Protein AF-A0A518HSX5-F1 (afdb_monomer_lite)

Organism: NCBI:txid2527979

Secondary structure (DSSP, 8-state):
---EEETTEEE---TT-EEE-TTT--EEEEEEETTEEEEEEESSSS-S-TTPPP--HHHHHHHTTB-GGGEEEEETTEEEEEE-GGG-EEEEE-S---HHHHHHHHHHHSSEEEEEE-TTT-EEEE-SSEEEEE-TT-GGGGG--S-EEEE-SS-EEEEEEE-SSSTT--EEEEEE-HHHHHHHHTTTTB-TT-------S-------SS-S-EE-SS-EEEEETTEEEEEPTT-EEEE---EE--TTS--EEHHHHHHHH-HHHHTT--HHHHHHHHHHTT-EEEEETTEEEEEPPPGGG----S-HHHHHHHHHHHHHHHHTTSSPPPPHHHHHHHHHHHHHHHHHHHSSPPPPPPP---------

Radius of gyration: 28.73 Å; chains: 1; bounding box: 81×65×80 Å

Foldseek 3Di:
DQWFADPNDTDGADPADWGAHPQPRAIWHWDDDPVDDIHIAHDPDHDQAPPDDDDDPVLVLVLQFFDPCFAQHHDHNGTQGGQWPPREGEHEAADQDDLVRLVVVCVRSVRYEYEYEQQPQKAWDDQAQKIWIARDPNLSVQSHPHFYWYCNVLWIFRFPDQDPLQPRTGGMGGTHAQQRVCVVIHVVGGDPPRDGPPRDDDRPRPDDDDDQKDWAQAWFWAQDPNDIDIDGGRRIKGFFQDFDDPVPDDTDTSLQVCVVPPVVQALPDHPVVQVVLCLQQVWTFMQHNSHTATEGDDLVPGQAQAALVVLVVSVVSVVVCRSSRRYTDDDPVSSVVSSVNNQVNCCVVPVHRDPDPPPPPDDPDDDD

Structure (mmCIF, N/CA/C/O backbone):
data_AF-A0A518HSX5-F1
#
_entry.id   AF-A0A518HSX5-F1
#
loop_
_atom_site.group_PDB
_atom_site.id
_atom_site.type_symbol
_atom_site.label_atom_id
_atom_site.label_alt_id
_atom_site.label_comp_id
_atom_site.label_asym_id
_atom_site.label_entity_id
_atom_site.label_seq_id
_atom_site.pdbx_PDB_ins_code
_atom_site.Cartn_x
_atom_site.Cartn_y
_atom_site.Cartn_z
_atom_site.occupancy
_atom_site.B_iso_or_equiv
_atom_site.auth_seq_id
_atom_site.auth_comp_id
_atom_site.auth_asym_id
_atom_site.auth_atom_id
_atom_site.pdbx_PDB_model_num
ATOM 1 N N . MET A 1 1 ? -19.813 4.599 22.908 1.00 90.62 1 MET A N 1
ATOM 2 C CA . MET A 1 1 ? -19.542 3.141 22.939 1.00 90.62 1 MET A CA 1
ATOM 3 C C . MET A 1 1 ? -20.722 2.386 22.336 1.00 90.62 1 MET A C 1
ATOM 5 O O . MET A 1 1 ? -21.853 2.863 22.456 1.00 90.62 1 MET A O 1
ATOM 9 N N . ARG A 1 2 ? -20.485 1.246 21.686 1.00 93.19 2 ARG A N 1
ATOM 10 C CA . ARG A 1 2 ? -21.535 0.395 21.102 1.00 93.19 2 ARG A CA 1
ATOM 11 C C . ARG A 1 2 ? -22.121 -0.591 22.096 1.00 93.19 2 ARG A C 1
ATOM 13 O O . ARG A 1 2 ? -23.291 -0.930 21.956 1.00 93.19 2 ARG A O 1
ATOM 20 N N . PHE A 1 3 ? -21.349 -1.032 23.086 1.00 94.81 3 PHE A N 1
ATOM 21 C CA . PHE A 1 3 ? -21.794 -2.060 24.025 1.00 94.81 3 PHE A CA 1
ATOM 22 C C . PHE A 1 3 ? -21.800 -1.577 25.476 1.00 94.81 3 PHE A C 1
ATOM 24 O O . PHE A 1 3 ? -20.985 -0.749 25.881 1.00 94.81 3 PHE A O 1
ATOM 31 N N . ALA A 1 4 ? -22.720 -2.129 26.261 1.00 96.19 4 ALA A N 1
ATOM 32 C CA . ALA A 1 4 ? -22.786 -1.970 27.708 1.00 96.19 4 ALA A CA 1
ATOM 33 C C . ALA A 1 4 ? -23.177 -3.299 28.358 1.00 96.19 4 ALA A C 1
ATOM 35 O O . ALA A 1 4 ? -23.693 -4.189 27.687 1.00 96.19 4 ALA A O 1
ATOM 36 N N . ASP A 1 5 ? -22.935 -3.422 29.657 1.00 96.88 5 ASP A N 1
ATOM 37 C CA . ASP A 1 5 ? -23.453 -4.515 30.471 1.00 96.88 5 ASP A CA 1
ATOM 38 C C . ASP A 1 5 ? -24.900 -4.209 30.878 1.00 96.88 5 ASP A C 1
ATOM 40 O O . ASP A 1 5 ? -25.173 -3.184 31.512 1.00 96.88 5 ASP A O 1
ATOM 44 N N . VAL A 1 6 ? -25.823 -5.082 30.493 1.00 96.88 6 VAL A N 1
ATOM 45 C CA . VAL A 1 6 ? -27.211 -5.093 30.951 1.00 96.88 6 VAL A CA 1
ATOM 46 C C . VAL A 1 6 ? -27.419 -6.431 31.650 1.00 96.88 6 VAL A C 1
ATOM 48 O O . VAL A 1 6 ? -27.394 -7.478 31.007 1.00 96.88 6 VAL A O 1
ATOM 51 N N . ASP A 1 7 ? -27.552 -6.391 32.975 1.00 94.25 7 ASP A N 1
ATOM 52 C CA . ASP A 1 7 ? -27.742 -7.564 33.837 1.00 94.25 7 ASP A CA 1
ATOM 53 C C . ASP A 1 7 ? -26.685 -8.673 33.651 1.00 94.25 7 ASP A C 1
ATOM 55 O O . ASP A 1 7 ? -26.992 -9.864 33.668 1.00 94.25 7 ASP A O 1
ATOM 59 N N . GLY A 1 8 ? -25.414 -8.288 33.486 1.00 93.12 8 GLY A N 1
ATOM 60 C CA . GLY A 1 8 ? -24.297 -9.218 33.295 1.00 93.12 8 GLY A CA 1
ATOM 61 C C . GLY A 1 8 ? -24.089 -9.659 31.845 1.00 93.12 8 GLY A C 1
ATOM 62 O O . GLY A 1 8 ? -23.242 -10.514 31.580 1.00 93.12 8 GLY A O 1
ATOM 63 N N . ILE A 1 9 ? -24.859 -9.108 30.902 1.00 94.62 9 ILE A N 1
ATOM 64 C CA . ILE A 1 9 ? -24.799 -9.451 29.481 1.00 94.62 9 ILE A CA 1
ATOM 65 C C . ILE A 1 9 ? -24.333 -8.235 28.684 1.00 94.62 9 ILE A C 1
ATOM 67 O O . ILE A 1 9 ? -24.872 -7.136 28.798 1.00 94.62 9 ILE A O 1
ATOM 71 N N . LYS A 1 10 ? -23.325 -8.436 27.834 1.00 95.75 10 LYS A N 1
ATOM 72 C CA . LYS A 1 10 ? -22.844 -7.415 26.904 1.00 95.75 10 LYS A CA 1
ATOM 73 C C . LYS A 1 10 ? -23.856 -7.215 25.774 1.00 95.75 10 LYS A C 1
ATOM 75 O O . LYS A 1 10 ? -24.015 -8.092 24.930 1.00 95.75 10 LYS A O 1
ATOM 80 N N . CYS A 1 11 ? -24.494 -6.051 25.727 1.00 94.50 11 CYS A N 1
ATOM 81 C CA . CYS A 1 11 ? -25.625 -5.782 24.844 1.00 94.50 11 CYS A CA 1
ATOM 82 C C . CYS A 1 11 ? -25.441 -4.513 24.008 1.00 94.50 11 CYS A C 1
ATOM 84 O O . CYS A 1 11 ? -24.825 -3.526 24.430 1.00 94.50 11 CYS A O 1
ATOM 86 N N . LEU A 1 12 ? -26.034 -4.535 22.813 1.00 94.12 12 LEU A N 1
ATOM 87 C CA . LEU A 1 12 ? -26.290 -3.328 22.033 1.00 94.12 12 LEU A CA 1
ATOM 88 C C . LEU A 1 12 ? -27.381 -2.478 22.713 1.00 94.12 12 LEU A C 1
ATOM 90 O O . LEU A 1 12 ? -28.183 -3.002 23.486 1.00 94.12 12 LEU A O 1
ATOM 94 N N . PRO A 1 13 ? -27.424 -1.168 22.441 1.00 93.81 13 PRO A N 1
ATOM 95 C CA . PRO A 1 13 ? -28.459 -0.280 22.955 1.00 93.81 13 PRO A CA 1
ATOM 96 C C . PRO A 1 13 ? -29.832 -0.580 22.347 1.00 93.81 13 PRO A C 1
ATOM 98 O O . PRO A 1 13 ? -30.020 -0.536 21.128 1.00 93.81 13 PRO A O 1
ATOM 101 N N . GLU A 1 14 ? -30.811 -0.788 23.223 1.00 93.44 14 GLU A N 1
ATOM 102 C CA . GLU A 1 14 ? -32.237 -0.843 22.896 1.00 93.44 14 GLU A CA 1
ATOM 103 C C . GLU A 1 14 ? -32.962 0.383 23.473 1.00 93.44 14 GLU A C 1
ATOM 105 O O . GLU A 1 14 ? -32.552 0.891 24.520 1.00 93.44 14 GLU A O 1
ATOM 110 N N . PRO A 1 15 ? -34.017 0.904 22.813 1.00 93.56 15 PRO A N 1
ATOM 111 C CA . PRO A 1 15 ? -34.697 2.116 23.264 1.00 93.56 15 PRO A CA 1
ATOM 112 C C . PRO A 1 15 ? -35.183 2.042 24.719 1.00 93.56 15 PRO A C 1
ATOM 114 O O . PRO A 1 15 ? -35.996 1.194 25.073 1.00 93.56 15 PRO A O 1
ATOM 117 N N . GLY A 1 16 ? -34.729 2.988 25.546 1.00 93.00 16 GLY A N 1
ATOM 118 C CA . GLY A 1 16 ? -35.184 3.150 26.932 1.00 93.00 16 GLY A CA 1
ATOM 119 C C . GLY A 1 16 ? -34.432 2.300 27.960 1.00 93.00 16 GLY A C 1
ATOM 120 O O . GLY A 1 16 ? -34.756 2.373 29.144 1.00 93.00 16 GLY A O 1
ATOM 121 N N . VAL A 1 17 ? -33.417 1.541 27.541 1.00 95.38 17 VAL A N 1
ATOM 122 C CA . VAL A 1 17 ? -32.651 0.649 28.421 1.00 95.38 17 VAL A CA 1
ATOM 123 C C . VAL A 1 17 ? -31.469 1.382 29.058 1.00 95.38 17 VAL A C 1
ATOM 125 O O . VAL A 1 17 ? -30.899 2.330 28.506 1.00 95.38 17 VAL A O 1
ATOM 128 N N . TRP A 1 18 ? -31.131 0.984 30.283 1.00 96.25 18 TRP A N 1
ATOM 129 C CA . TRP A 1 18 ? -29.973 1.471 31.031 1.00 96.25 18 TRP A CA 1
ATOM 130 C C . TRP A 1 18 ? -29.019 0.300 31.260 1.00 96.25 18 TRP A C 1
ATOM 132 O O . TRP A 1 18 ? -29.453 -0.841 31.376 1.00 96.25 18 TRP A O 1
ATOM 142 N N . GLY A 1 19 ? -27.726 0.588 31.350 1.00 96.50 19 GLY A N 1
ATOM 143 C CA . GLY A 1 19 ? -26.702 -0.424 31.584 1.00 96.50 19 GLY A CA 1
ATOM 144 C C . GLY A 1 19 ? -25.529 0.120 32.385 1.00 96.50 19 GLY A C 1
ATOM 145 O O . GLY A 1 19 ? -25.542 1.263 32.861 1.00 96.50 19 GLY A O 1
ATOM 146 N N . LYS A 1 20 ? -24.484 -0.691 32.517 1.00 97.31 20 LYS A N 1
ATOM 147 C CA . LYS A 1 20 ? -23.193 -0.312 33.091 1.00 97.31 20 LYS A CA 1
ATOM 148 C C . LYS A 1 20 ? -22.133 -0.270 31.995 1.00 97.31 20 LYS A C 1
ATOM 150 O O . LYS A 1 20 ? -22.049 -1.153 31.147 1.00 97.31 20 LYS A O 1
ATOM 155 N N . CYS A 1 21 ? -21.305 0.768 32.009 1.00 96.12 21 CYS A N 1
ATOM 156 C CA . CYS A 1 21 ? -20.149 0.859 31.126 1.00 96.12 21 CYS A CA 1
ATOM 157 C C . CYS A 1 21 ? -19.167 -0.279 31.434 1.00 96.12 21 CYS A C 1
ATOM 159 O O . CYS A 1 21 ? -18.732 -0.417 32.578 1.00 96.12 21 CYS A O 1
ATOM 161 N N . LEU A 1 22 ? -18.772 -1.036 30.410 1.00 94.62 22 LEU A N 1
ATOM 162 C CA . LEU A 1 22 ? -17.852 -2.173 30.539 1.00 94.62 22 LEU A CA 1
ATOM 163 C C . LEU A 1 22 ? -16.450 -1.758 31.019 1.00 94.62 22 LEU A C 1
ATOM 165 O O . LEU A 1 22 ? -15.753 -2.556 31.632 1.00 94.62 22 LEU A O 1
ATOM 169 N N . THR A 1 23 ? -16.049 -0.502 30.792 1.00 94.88 23 THR A N 1
ATOM 170 C CA . THR A 1 23 ? -14.745 0.023 31.234 1.00 94.88 23 THR A CA 1
ATOM 171 C C . THR A 1 23 ? -14.728 0.421 32.706 1.00 94.88 23 THR A C 1
ATOM 173 O O . THR A 1 23 ? -13.761 0.164 33.408 1.00 94.88 23 THR A O 1
ATOM 176 N N . CYS A 1 24 ? -15.774 1.093 33.185 1.00 95.06 24 CYS A N 1
ATOM 177 C CA . CYS A 1 24 ? -15.723 1.803 34.470 1.00 95.06 24 CYS A CA 1
ATOM 178 C C . CYS A 1 24 ? -16.864 1.472 35.436 1.00 95.06 24 CYS A C 1
ATOM 180 O O . CYS A 1 24 ? -16.946 2.063 36.511 1.00 95.06 24 CYS A O 1
ATOM 182 N N . GLY A 1 25 ? -17.814 0.630 35.024 1.00 94.94 25 GLY A N 1
ATOM 183 C CA . GLY A 1 25 ? -18.982 0.237 35.813 1.00 94.94 25 GLY A CA 1
ATOM 184 C C . GLY A 1 25 ? -20.045 1.323 36.020 1.00 94.94 25 GLY A C 1
ATOM 185 O O . GLY A 1 25 ? -21.107 1.032 36.568 1.00 94.94 25 GLY A O 1
ATOM 186 N N . SER A 1 26 ? -19.804 2.566 35.586 1.00 95.94 26 SER A N 1
ATOM 187 C CA . SER A 1 26 ? -20.761 3.671 35.739 1.00 95.94 26 SER A CA 1
ATOM 188 C C . SER A 1 26 ? -21.998 3.485 34.860 1.00 95.94 26 SER A C 1
ATOM 190 O O . SER A 1 26 ? -21.923 2.899 33.782 1.00 95.94 26 SER A O 1
ATOM 192 N N . THR A 1 27 ? -23.130 4.046 35.288 1.00 97.06 27 THR A N 1
ATOM 193 C CA . THR A 1 27 ? -24.394 3.970 34.545 1.00 97.06 27 THR A CA 1
ATOM 194 C C . THR A 1 27 ? -24.309 4.654 33.182 1.00 97.06 27 THR A C 1
ATOM 196 O O . THR A 1 27 ? -23.916 5.824 33.068 1.00 97.06 27 THR A O 1
ATOM 199 N N . VAL A 1 28 ? -24.764 3.936 32.160 1.00 97.12 28 VAL A N 1
ATOM 200 C CA . VAL A 1 28 ? -24.946 4.423 30.794 1.00 97.12 28 VAL A CA 1
ATOM 201 C C . VAL A 1 28 ? -26.407 4.294 30.372 1.00 97.12 28 VAL A C 1
ATOM 203 O O . VAL A 1 28 ? -27.132 3.424 30.851 1.00 97.12 28 VAL A O 1
ATOM 206 N N . VAL A 1 29 ? -26.841 5.184 29.487 1.00 96.44 29 VAL A N 1
ATOM 207 C CA . VAL A 1 29 ? -28.197 5.228 28.931 1.00 96.44 29 VAL A CA 1
ATOM 208 C C . VAL A 1 29 ? -28.152 4.976 27.429 1.00 96.44 29 VAL A C 1
ATOM 210 O O . VAL A 1 29 ? -27.224 5.426 26.747 1.00 96.44 29 VAL A O 1
ATOM 213 N N . SER A 1 30 ? -29.142 4.242 26.921 1.00 95.62 30 SER A N 1
ATOM 214 C CA . SER A 1 30 ? -29.303 3.988 25.492 1.00 95.62 30 SER A CA 1
ATOM 215 C C . SER A 1 30 ? -29.678 5.280 24.764 1.00 95.62 30 SER A C 1
ATOM 217 O O . SER A 1 30 ? -30.663 5.931 25.125 1.00 95.62 30 SER A O 1
ATOM 219 N N . HIS A 1 31 ? -28.955 5.622 23.706 1.00 91.75 31 HIS A N 1
ATOM 220 C CA . HIS A 1 31 ? -29.359 6.638 22.743 1.00 91.75 31 HIS A CA 1
ATOM 221 C C . HIS A 1 31 ? -29.693 5.952 21.424 1.00 91.75 31 HIS A C 1
ATOM 223 O O . HIS A 1 31 ? -28.800 5.482 20.722 1.00 91.75 31 HIS A O 1
ATOM 229 N N . CYS A 1 32 ? -30.983 5.912 21.096 1.00 89.88 32 CYS A N 1
ATOM 230 C CA . CYS A 1 32 ? -31.516 5.260 19.903 1.00 89.88 32 CYS A CA 1
ATOM 231 C C . CYS A 1 32 ? -32.351 6.255 19.093 1.00 89.88 32 CYS A C 1
ATOM 233 O O . CYS A 1 32 ? -32.988 7.143 19.662 1.00 89.88 32 CYS A O 1
ATOM 235 N N . GLY A 1 33 ? -32.370 6.112 17.771 1.00 85.56 33 GLY A N 1
ATOM 236 C CA . GLY A 1 33 ? -33.144 6.990 16.904 1.00 85.56 33 GLY A CA 1
ATOM 237 C C . GLY A 1 33 ? -32.831 6.782 15.430 1.00 85.56 33 GLY A C 1
ATOM 238 O O . GLY A 1 33 ? -31.790 6.255 15.065 1.00 85.56 33 GLY A O 1
ATOM 239 N N . THR A 1 34 ? -33.727 7.242 14.563 1.00 82.12 34 THR A N 1
ATOM 240 C CA . THR A 1 34 ? -33.608 7.065 13.105 1.00 82.12 34 THR A CA 1
ATOM 241 C C . THR A 1 34 ? -32.497 7.901 12.468 1.00 82.12 34 THR A C 1
ATOM 243 O O . THR A 1 34 ? -32.063 7.600 11.361 1.00 82.12 34 THR A O 1
ATOM 246 N N . GLN A 1 35 ? -32.042 8.952 13.154 1.00 79.38 35 GLN A N 1
ATOM 247 C CA . GLN A 1 35 ? -31.003 9.876 12.683 1.00 79.38 35 GLN A CA 1
ATOM 248 C C . GLN A 1 35 ? -29.653 9.679 13.387 1.00 79.38 35 GLN A C 1
ATOM 250 O O . GLN A 1 35 ? -28.685 10.354 13.050 1.00 79.38 35 GLN A O 1
ATOM 255 N N . VAL A 1 36 ? -29.581 8.789 14.382 1.00 76.81 36 VAL A N 1
ATOM 256 C CA . VAL A 1 36 ? -28.372 8.556 15.178 1.00 76.81 36 VAL A CA 1
ATOM 257 C C . VAL A 1 36 ? -28.016 7.082 15.152 1.00 76.81 36 VAL A C 1
ATOM 259 O O . VAL A 1 36 ? -28.881 6.218 15.260 1.00 76.81 36 VAL A O 1
ATOM 262 N N . ILE A 1 37 ? -26.726 6.780 15.050 1.00 84.12 37 ILE A N 1
ATOM 263 C CA . ILE A 1 37 ? -26.251 5.419 15.290 1.00 84.12 37 ILE A CA 1
ATOM 264 C C . ILE A 1 37 ? -26.567 5.092 16.745 1.00 84.12 37 ILE A C 1
ATOM 266 O O . ILE A 1 37 ? -26.227 5.872 17.641 1.00 84.12 37 ILE A O 1
ATOM 270 N N . HIS A 1 38 ? -27.247 3.969 16.979 1.00 90.31 38 HIS A N 1
ATOM 271 C CA . HIS A 1 38 ? -27.589 3.582 18.338 1.00 90.31 38 HIS A CA 1
ATOM 272 C C . HIS A 1 38 ? -26.300 3.368 19.143 1.00 90.31 38 HIS A C 1
ATOM 274 O O . HIS A 1 38 ? -25.429 2.597 18.737 1.00 90.31 38 HIS A O 1
ATOM 280 N N . HIS A 1 39 ? -26.168 4.059 20.273 1.00 93.00 39 HIS A N 1
ATOM 281 C CA . HIS A 1 39 ? -24.980 3.991 21.124 1.00 93.00 39 HIS A CA 1
ATOM 282 C C . HIS A 1 39 ? -25.344 4.138 22.602 1.00 93.00 39 HIS A C 1
ATOM 284 O O . HIS A 1 39 ? -26.415 4.630 22.958 1.00 93.00 39 HIS A O 1
ATOM 290 N N . TRP A 1 40 ? -24.424 3.744 23.474 1.00 94.62 40 TRP A N 1
ATOM 291 C CA . TRP A 1 40 ? -24.508 4.012 24.905 1.00 94.62 40 TRP A CA 1
ATOM 292 C C . TRP A 1 40 ? -23.725 5.276 25.260 1.00 94.62 40 TRP A C 1
ATOM 294 O O . TRP A 1 40 ? -22.628 5.514 24.737 1.00 94.62 40 TRP A O 1
ATOM 304 N N . LYS A 1 41 ? -24.275 6.069 26.184 1.00 94.31 41 LYS A N 1
ATOM 305 C CA . LYS A 1 41 ? -23.642 7.280 26.720 1.00 94.31 41 LYS A CA 1
ATOM 306 C C . LYS A 1 41 ? -23.687 7.285 28.243 1.00 94.31 41 LYS A C 1
ATOM 308 O O . LYS A 1 41 ? -24.691 6.902 28.836 1.00 94.31 41 LYS A O 1
ATOM 313 N N . HIS A 1 42 ? -22.621 7.754 28.886 1.00 96.00 42 HIS A N 1
ATOM 314 C CA . HIS A 1 42 ? -22.607 7.967 30.334 1.00 96.00 42 HIS A CA 1
ATOM 315 C C . HIS A 1 42 ? -23.704 8.946 30.762 1.00 96.00 42 HIS A C 1
ATOM 317 O O . HIS A 1 42 ? -23.853 10.020 30.182 1.00 96.00 42 HIS A O 1
ATOM 323 N N . LYS A 1 43 ? -24.463 8.580 31.803 1.00 93.31 43 LYS A N 1
ATOM 324 C CA . LYS A 1 43 ? -25.587 9.396 32.285 1.00 93.31 43 LYS A CA 1
ATOM 325 C C . LYS A 1 43 ? -25.130 10.675 32.991 1.00 93.31 43 LYS A C 1
ATOM 327 O O . LYS A 1 43 ? -25.705 11.735 32.782 1.00 93.31 43 LYS A O 1
ATOM 332 N N . ALA A 1 44 ? -24.136 10.549 33.868 1.00 86.88 44 ALA A N 1
ATOM 333 C CA . ALA A 1 44 ? -23.759 11.590 34.830 1.00 86.88 44 ALA A CA 1
ATOM 334 C C . ALA A 1 44 ? -22.358 12.179 34.599 1.00 86.88 44 ALA A C 1
ATOM 336 O O . ALA A 1 44 ? -21.926 13.041 35.359 1.00 86.88 44 ALA A O 1
ATOM 337 N N . ARG A 1 45 ? -21.625 11.707 33.584 1.00 89.38 45 ARG A N 1
ATOM 338 C CA . ARG A 1 45 ? -20.264 12.168 33.283 1.00 89.38 45 ARG A CA 1
ATOM 339 C C . ARG A 1 45 ? -19.964 12.130 31.788 1.00 89.38 45 ARG A C 1
ATOM 341 O O . ARG A 1 45 ? -20.763 11.611 31.012 1.00 89.38 45 ARG A O 1
ATOM 348 N N . GLY A 1 46 ? -18.818 12.690 31.406 1.00 88.50 46 GLY A N 1
ATOM 349 C CA . GLY A 1 46 ? -18.278 12.579 30.052 1.00 88.50 46 GLY A CA 1
ATOM 350 C C . GLY A 1 46 ? -17.839 11.156 29.701 1.00 88.50 46 GLY A C 1
ATOM 351 O O . GLY A 1 46 ? -17.960 10.230 30.505 1.00 88.50 46 GLY A O 1
ATOM 352 N N . GLU A 1 47 ? -17.331 10.985 28.484 1.00 91.12 47 GLU A N 1
ATOM 353 C CA . GLU A 1 47 ? -16.717 9.722 28.082 1.00 91.12 47 GLU A CA 1
ATOM 354 C C . GLU A 1 47 ? -15.550 9.378 29.020 1.00 91.12 47 GLU A C 1
ATOM 356 O O . GLU A 1 47 ? -14.768 10.245 29.404 1.00 91.12 47 GLU A O 1
ATOM 361 N N . CYS A 1 48 ? -15.505 8.121 29.461 1.00 93.12 48 CYS A N 1
ATOM 362 C CA . CYS A 1 48 ? -14.559 7.663 30.474 1.00 93.12 48 CYS A CA 1
ATOM 363 C C . CYS A 1 48 ? -13.208 7.259 29.903 1.00 93.12 48 CYS A C 1
ATOM 365 O O . CYS A 1 48 ? -12.230 7.238 30.640 1.00 93.12 48 CYS A O 1
ATOM 367 N N . ASP A 1 49 ? -13.182 6.932 28.617 1.00 93.50 49 ASP A N 1
ATOM 368 C CA . ASP A 1 49 ? -11.975 6.586 27.896 1.00 93.50 49 ASP A CA 1
ATOM 369 C C . ASP A 1 49 ? -11.572 7.774 27.025 1.00 93.50 49 ASP A C 1
ATOM 371 O O . ASP A 1 49 ? -12.276 8.134 26.078 1.00 93.50 49 ASP A O 1
ATOM 375 N N . LYS A 1 50 ? -10.434 8.387 27.351 1.00 93.12 50 LYS A N 1
ATOM 376 C CA . LYS A 1 50 ? -9.903 9.550 26.627 1.00 93.12 50 LYS A CA 1
ATOM 377 C C . LYS A 1 50 ? -9.565 9.252 25.159 1.00 93.12 50 LYS A C 1
ATOM 379 O O . LYS A 1 50 ? -9.453 10.193 24.384 1.00 93.12 50 LYS A O 1
ATOM 384 N N . TRP A 1 51 ? -9.413 7.979 24.787 1.00 93.88 51 TRP A N 1
ATOM 385 C CA . TRP A 1 51 ? -9.115 7.527 23.424 1.00 93.88 51 TRP A CA 1
ATOM 386 C C . TRP A 1 51 ? -10.357 7.208 22.596 1.00 93.88 51 TRP A C 1
ATOM 388 O O . TRP A 1 51 ? -10.260 6.957 21.394 1.00 93.88 51 TRP A O 1
ATOM 398 N N . SER A 1 52 ? -11.534 7.228 23.221 1.00 89.00 52 SER A N 1
ATOM 399 C CA . SER A 1 52 ? -12.779 6.928 22.533 1.00 89.00 52 SER A CA 1
ATOM 400 C C . SER A 1 52 ? -13.071 7.976 21.463 1.00 89.00 52 SER A C 1
ATOM 402 O O . SER A 1 52 ? -13.246 9.156 21.766 1.00 89.00 52 SER A O 1
ATOM 404 N N . GLU A 1 53 ? -13.247 7.524 20.225 1.00 86.75 53 GLU A N 1
ATOM 405 C CA . GLU A 1 53 ? -13.823 8.341 19.161 1.00 86.75 53 GLU A CA 1
ATOM 406 C C . GLU A 1 53 ? -15.285 7.976 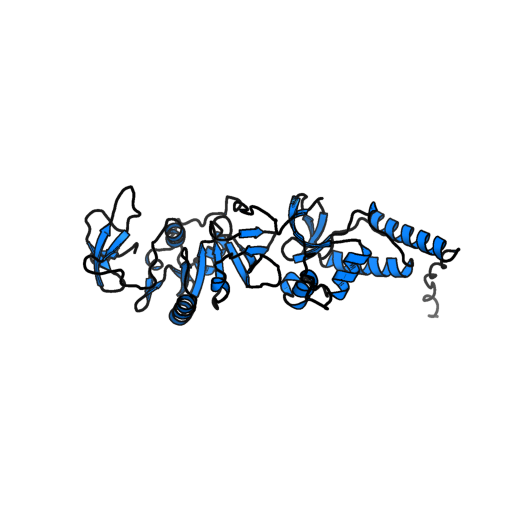18.877 1.00 86.75 53 GLU A C 1
ATOM 408 O O . GLU A 1 53 ? -15.858 7.039 19.447 1.00 86.75 53 GLU A O 1
ATOM 413 N N . ASN A 1 54 ? -15.929 8.778 18.028 1.00 85.00 54 ASN A N 1
ATOM 414 C CA . ASN A 1 54 ? -17.287 8.503 17.582 1.00 85.00 54 ASN A CA 1
ATOM 415 C C . ASN A 1 54 ? -17.278 7.288 16.654 1.00 85.00 54 ASN A C 1
ATOM 417 O O . ASN A 1 54 ? -16.648 7.307 15.601 1.00 85.00 54 ASN A O 1
ATOM 421 N N . VAL A 1 55 ? -18.041 6.262 17.019 1.00 85.00 55 VAL A N 1
ATOM 422 C CA . VAL A 1 55 ? -18.178 5.051 16.210 1.00 85.00 55 VAL A CA 1
ATOM 423 C C . VAL A 1 55 ? -19.060 5.349 14.995 1.00 85.00 55 VAL A C 1
ATOM 425 O O . VAL A 1 55 ? -20.266 5.574 15.127 1.00 85.00 55 VAL A O 1
ATOM 428 N N . GLY A 1 56 ? -18.452 5.342 13.809 1.00 88.00 56 GLY A N 1
ATOM 429 C CA . GLY A 1 56 ? -19.141 5.516 12.530 1.00 88.00 56 GLY A CA 1
ATOM 430 C C . GLY A 1 56 ? -19.457 4.194 11.814 1.00 88.00 56 GLY A C 1
ATOM 431 O O . GLY A 1 56 ? -19.071 3.119 12.276 1.00 88.00 56 GLY A O 1
ATOM 432 N N . PRO A 1 57 ? -20.114 4.248 10.637 1.00 90.06 57 PRO A N 1
ATOM 433 C CA . PRO A 1 57 ? -20.404 3.057 9.833 1.00 90.06 57 PRO A CA 1
ATOM 434 C C . PRO A 1 57 ? -19.151 2.260 9.444 1.00 90.06 57 PRO A C 1
ATOM 436 O O . PRO A 1 57 ? -19.215 1.039 9.340 1.00 90.06 57 PRO A O 1
ATOM 439 N N . TRP A 1 58 ? -18.014 2.938 9.253 1.00 92.44 58 TRP A N 1
ATOM 440 C CA . TRP A 1 58 ? -16.735 2.301 8.939 1.00 92.44 58 TRP A CA 1
ATOM 441 C C . TRP A 1 58 ? -16.204 1.449 10.107 1.00 92.44 58 TRP A C 1
ATOM 443 O O . TRP A 1 58 ? -15.910 0.272 9.906 1.00 92.44 58 TRP A O 1
ATOM 453 N N . HIS A 1 59 ? -16.191 1.977 11.341 1.00 92.12 59 HIS A N 1
ATOM 454 C CA . HIS A 1 59 ? -15.856 1.193 12.543 1.00 92.12 59 HIS A CA 1
ATOM 455 C C . HIS A 1 59 ? -16.789 0.007 12.735 1.00 92.12 59 HIS A C 1
ATOM 457 O O . HIS A 1 59 ? -16.340 -1.104 13.006 1.00 92.12 59 HIS A O 1
ATOM 463 N N . ILE A 1 60 ? -18.095 0.246 12.575 1.00 91.38 60 ILE A N 1
ATOM 464 C CA . ILE A 1 60 ? -19.119 -0.791 12.713 1.00 91.38 60 ILE A CA 1
ATOM 465 C C . ILE A 1 60 ? -18.854 -1.924 11.728 1.00 91.38 60 ILE A C 1
ATOM 467 O O . ILE A 1 60 ? -18.845 -3.077 12.140 1.00 91.38 60 ILE A O 1
ATOM 471 N N . ALA A 1 61 ? -18.573 -1.606 10.462 1.00 92.56 61 ALA A N 1
ATOM 472 C CA . ALA A 1 61 ? -18.302 -2.610 9.441 1.00 92.56 61 ALA A CA 1
ATOM 473 C C . ALA A 1 61 ? -17.094 -3.495 9.785 1.00 92.56 61 ALA A C 1
ATOM 475 O O . ALA A 1 61 ? -17.140 -4.696 9.533 1.00 92.56 61 ALA A O 1
ATOM 476 N N . TRP A 1 62 ? -16.039 -2.932 10.381 1.00 95.06 62 TRP A N 1
ATOM 477 C CA . TRP A 1 62 ? -14.883 -3.696 10.855 1.00 95.06 62 TRP A CA 1
ATOM 478 C C . TRP A 1 62 ? -15.210 -4.562 12.073 1.00 95.06 62 TRP A C 1
ATOM 480 O O . TRP A 1 62 ? -14.922 -5.757 12.084 1.00 95.06 62 TRP A O 1
ATOM 490 N N . GLN A 1 63 ? -15.847 -3.980 13.086 1.00 94.50 63 GLN A N 1
ATOM 491 C CA . GLN A 1 63 ? -16.214 -4.693 14.307 1.00 94.50 63 GLN A CA 1
ATOM 492 C C . GLN A 1 63 ? -17.278 -5.773 14.053 1.00 94.50 63 GLN A C 1
ATOM 494 O O . GLN A 1 63 ? -17.311 -6.782 14.748 1.00 94.50 63 GLN A O 1
ATOM 499 N N . ASP A 1 64 ? -18.144 -5.619 13.054 1.00 93.31 64 ASP A N 1
ATOM 500 C CA . ASP A 1 64 ? -19.164 -6.613 12.702 1.00 93.31 64 ASP A CA 1
ATOM 501 C C . ASP A 1 64 ? -18.588 -7.860 12.012 1.00 93.31 64 ASP A C 1
ATOM 503 O O . ASP A 1 64 ? -19.299 -8.853 11.874 1.00 93.31 64 ASP A O 1
ATOM 507 N N . LEU A 1 65 ? -17.297 -7.858 11.652 1.00 93.94 65 LEU A N 1
ATOM 508 C CA . LEU A 1 65 ? -16.613 -9.052 11.147 1.00 93.94 65 LEU A CA 1
ATOM 509 C C . LEU A 1 65 ? -16.329 -10.093 12.232 1.00 93.94 65 LEU A C 1
ATOM 511 O O . LEU A 1 65 ? -16.190 -11.274 11.918 1.00 93.94 65 LEU A O 1
ATOM 515 N N . VAL A 1 66 ? -16.193 -9.665 13.485 1.00 96.19 66 VAL A N 1
ATOM 516 C CA . VAL A 1 66 ? -15.729 -10.518 14.586 1.00 96.19 66 VAL A CA 1
ATOM 517 C C . VAL A 1 66 ? -16.858 -10.861 15.551 1.00 96.19 66 VAL A C 1
ATOM 519 O O . VAL A 1 66 ? -17.933 -10.266 15.496 1.00 96.19 66 VAL A O 1
ATOM 522 N N . ARG A 1 67 ? -16.614 -11.807 16.453 1.00 96.06 67 ARG A N 1
ATOM 523 C CA . ARG A 1 67 ? -17.524 -12.174 17.542 1.00 96.06 67 ARG A CA 1
ATOM 524 C C . ARG A 1 67 ? -17.588 -11.093 18.615 1.00 96.06 67 ARG A C 1
ATOM 526 O O . ARG A 1 67 ? -16.697 -10.256 18.750 1.00 96.06 67 ARG A O 1
ATOM 533 N N . LEU A 1 68 ? -18.667 -11.094 19.393 1.00 94.56 68 LEU A N 1
ATOM 534 C CA . LEU A 1 68 ? -18.964 -10.072 20.406 1.00 94.56 68 LEU A CA 1
ATOM 535 C C . LEU A 1 68 ? -17.886 -9.921 21.501 1.00 94.56 68 LEU A C 1
ATOM 537 O O . LEU A 1 68 ? -17.656 -8.813 22.001 1.00 94.56 68 LEU A O 1
ATOM 541 N N . ASP A 1 69 ? -17.230 -11.019 21.871 1.00 95.06 69 ASP A N 1
ATOM 542 C CA . ASP A 1 69 ? -16.139 -11.065 22.851 1.00 95.06 69 ASP A CA 1
ATOM 543 C C . ASP A 1 69 ? -14.859 -10.373 22.355 1.00 95.06 69 ASP A C 1
ATOM 545 O O . ASP A 1 69 ? -14.041 -9.957 23.169 1.00 95.06 69 ASP A O 1
ATOM 549 N N . SER A 1 70 ? -14.738 -10.171 21.042 1.00 97.12 70 SER A N 1
ATOM 550 C CA . SER A 1 70 ? -13.603 -9.518 20.388 1.00 97.12 70 SER A CA 1
ATOM 551 C C . SER A 1 70 ? -13.809 -8.038 20.057 1.00 97.12 70 SER A C 1
ATOM 553 O O . SER A 1 70 ? -12.871 -7.428 19.563 1.00 97.12 70 SER A O 1
ATOM 555 N N . LYS A 1 71 ? -14.983 -7.436 20.299 1.00 95.50 71 LYS A N 1
ATOM 556 C CA . LYS A 1 71 ? -15.289 -6.017 19.972 1.00 95.50 71 LYS A CA 1
ATOM 557 C C . LYS A 1 71 ? -15.207 -5.137 21.210 1.00 95.50 71 LYS A C 1
ATOM 559 O O . LYS A 1 71 ? -15.724 -5.567 22.232 1.00 95.50 71 LYS A O 1
ATOM 564 N N . GLU A 1 72 ? -14.707 -3.905 21.138 1.00 95.25 72 GLU A N 1
ATOM 565 C CA . GLU A 1 72 ? -14.688 -2.950 22.271 1.00 95.25 72 GLU A CA 1
ATOM 566 C C . GLU A 1 72 ? -14.257 -3.624 23.595 1.00 95.25 72 GLU A C 1
ATOM 568 O O . GLU A 1 72 ? -15.010 -3.666 24.575 1.00 95.25 72 GLU A O 1
ATOM 573 N N . VAL A 1 73 ? -13.084 -4.262 23.598 1.00 96.38 73 VAL A N 1
ATOM 574 C CA . VAL A 1 73 ? -12.596 -5.048 24.740 1.00 96.38 73 VAL A CA 1
ATOM 575 C C . VAL A 1 73 ? -11.860 -4.134 25.709 1.00 96.38 73 VAL A C 1
ATOM 577 O O . VAL A 1 73 ? -10.881 -3.484 25.349 1.00 96.38 73 VAL A O 1
ATOM 580 N N . THR A 1 74 ? -12.317 -4.094 26.959 1.00 96.31 74 THR A N 1
ATOM 581 C CA . THR A 1 74 ? -11.670 -3.312 28.015 1.00 96.31 74 THR A CA 1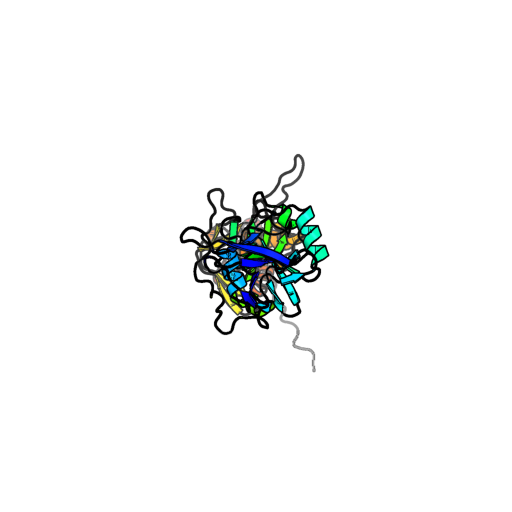
ATOM 582 C C . THR A 1 74 ? -10.311 -3.907 28.387 1.00 96.31 74 THR A C 1
ATOM 584 O O . THR A 1 74 ? -10.223 -5.059 28.809 1.00 96.31 74 THR A O 1
ATOM 587 N N . ILE A 1 75 ? -9.262 -3.092 28.287 1.00 95.88 75 ILE A N 1
ATOM 588 C CA . ILE A 1 75 ? -7.905 -3.381 28.750 1.00 95.88 75 ILE A CA 1
ATOM 589 C C . ILE A 1 75 ? -7.485 -2.209 29.636 1.00 95.88 75 ILE A C 1
ATOM 591 O O . ILE A 1 75 ? -7.333 -1.089 29.155 1.00 95.88 75 ILE A O 1
ATOM 595 N N . GLY A 1 76 ? -7.319 -2.452 30.938 1.00 94.25 76 GLY A N 1
ATOM 596 C CA . GLY A 1 76 ? -7.039 -1.387 31.903 1.00 94.25 76 GLY A CA 1
ATOM 597 C C . GLY A 1 76 ? -8.129 -0.310 31.890 1.00 94.25 76 GLY A C 1
ATOM 598 O O . GLY A 1 76 ? -9.305 -0.614 32.077 1.00 94.25 76 GLY A O 1
ATOM 599 N N . GLU A 1 77 ? -7.734 0.942 31.665 1.00 93.75 77 GLU A N 1
ATOM 600 C CA . GLU A 1 77 ? -8.646 2.093 31.581 1.00 93.75 77 GLU A CA 1
ATOM 601 C C . GLU A 1 77 ? -9.154 2.395 30.157 1.00 93.75 77 GLU A C 1
ATOM 603 O O . GLU A 1 77 ? -9.976 3.294 29.977 1.00 93.75 77 GLU A O 1
ATOM 608 N N . HIS A 1 78 ? -8.718 1.618 29.161 1.00 96.38 78 HIS A N 1
ATOM 609 C CA . HIS A 1 78 ? -8.993 1.847 27.743 1.00 96.38 78 HIS A CA 1
ATOM 610 C C . HIS A 1 78 ? -9.793 0.708 27.108 1.00 96.38 78 HIS A C 1
ATOM 612 O O . HIS A 1 78 ? -9.890 -0.397 27.649 1.00 96.38 78 HIS A O 1
ATOM 618 N N . ARG A 1 79 ? -10.392 0.969 25.944 1.00 95.56 79 ARG A N 1
ATOM 619 C CA . ARG A 1 79 ? -11.097 -0.036 25.140 1.00 95.56 79 ARG A CA 1
ATOM 620 C C . ARG A 1 79 ? -10.402 -0.229 23.807 1.00 95.56 79 ARG A C 1
ATOM 622 O O . ARG A 1 79 ? -10.372 0.691 23.004 1.00 95.56 79 ARG A O 1
ATOM 629 N N . ALA A 1 80 ? -9.905 -1.439 23.578 1.00 96.94 80 ALA A N 1
ATOM 630 C CA . ALA A 1 80 ? -9.433 -1.841 22.263 1.00 96.94 80 ALA A CA 1
ATOM 631 C C . ALA A 1 80 ? -10.621 -2.014 21.310 1.00 96.94 80 ALA A C 1
ATOM 633 O O . ALA A 1 80 ? -11.607 -2.664 21.679 1.00 96.94 80 ALA A O 1
ATOM 634 N N . ASP A 1 81 ? -10.529 -1.489 20.088 1.00 97.38 81 ASP A N 1
ATOM 635 C CA . ASP A 1 81 ? -11.608 -1.620 19.098 1.00 97.38 81 ASP A CA 1
ATOM 636 C C . ASP A 1 81 ? -11.911 -3.083 18.771 1.00 97.38 81 ASP A C 1
ATOM 638 O O . ASP A 1 81 ? -13.074 -3.509 18.812 1.00 97.38 81 ASP A O 1
ATOM 642 N N . ILE A 1 82 ? -10.864 -3.849 18.446 1.00 98.12 82 ILE A N 1
ATOM 643 C CA . ILE A 1 82 ? -10.946 -5.277 18.146 1.00 98.12 82 ILE A CA 1
ATOM 644 C C . ILE A 1 82 ? -9.758 -6.022 18.771 1.00 98.12 82 ILE A C 1
ATOM 646 O O . ILE A 1 82 ? -8.611 -5.595 18.653 1.00 98.12 82 ILE A O 1
ATOM 650 N N . ILE A 1 83 ? -10.021 -7.183 19.375 1.00 98.50 83 ILE A N 1
ATOM 651 C CA . ILE A 1 83 ? -8.996 -8.174 19.733 1.00 98.50 83 ILE A CA 1
ATOM 652 C C . ILE A 1 83 ? -9.057 -9.334 18.747 1.00 98.50 83 ILE A C 1
ATOM 654 O O . ILE A 1 83 ? -10.039 -10.080 18.699 1.00 98.50 83 ILE A O 1
ATOM 658 N N . GLY A 1 84 ? -7.995 -9.461 17.957 1.00 97.75 84 GLY A N 1
ATOM 659 C CA . GLY A 1 84 ? -7.852 -10.452 16.905 1.00 97.75 84 GLY A CA 1
ATOM 660 C C . GLY A 1 84 ? -7.184 -11.752 17.351 1.00 97.75 84 GLY A C 1
ATOM 661 O O . GLY A 1 84 ? -7.115 -12.113 18.531 1.00 97.75 84 GLY A O 1
ATOM 662 N N . ASN A 1 85 ? -6.653 -12.451 16.353 1.00 96.38 85 ASN A N 1
ATOM 663 C CA . ASN A 1 85 ? -5.805 -13.624 16.489 1.00 96.38 85 ASN A CA 1
ATOM 664 C C . ASN A 1 85 ? -4.677 -13.362 17.488 1.00 96.38 85 ASN A C 1
ATOM 666 O O . ASN A 1 85 ? -4.100 -12.281 17.513 1.00 96.38 85 ASN A O 1
ATOM 670 N N . ASN A 1 86 ? -4.346 -14.366 18.303 1.00 94.94 86 ASN A N 1
ATOM 671 C CA . ASN A 1 86 ? -3.241 -14.302 19.268 1.00 94.94 86 ASN A CA 1
ATOM 672 C C . ASN A 1 86 ? -3.304 -13.115 20.247 1.00 94.94 86 ASN A C 1
ATOM 674 O O . ASN A 1 86 ? -2.288 -12.758 20.831 1.00 94.94 86 ASN A O 1
ATOM 678 N N . LYS A 1 87 ? -4.501 -12.552 20.475 1.00 96.12 87 LYS A N 1
ATOM 679 C CA . LYS A 1 87 ? -4.730 -11.351 21.293 1.00 96.12 87 LYS A CA 1
ATOM 680 C C . LYS A 1 87 ? -4.113 -10.064 20.727 1.00 96.12 87 LYS A C 1
ATOM 682 O O . LYS A 1 87 ? -4.027 -9.085 21.464 1.00 96.12 87 LYS A O 1
ATOM 687 N N . THR A 1 88 ? -3.735 -10.037 19.448 1.00 98.38 88 THR A N 1
ATOM 688 C CA . THR A 1 88 ? -3.272 -8.812 18.791 1.00 98.38 88 THR A CA 1
ATOM 689 C C . THR A 1 88 ? -4.403 -7.785 18.767 1.00 98.38 88 THR A C 1
ATOM 691 O O . THR A 1 88 ? -5.513 -8.072 18.308 1.00 98.38 88 THR A O 1
ATOM 694 N N . VAL A 1 89 ? -4.123 -6.585 19.268 1.00 98.75 89 VAL A N 1
ATOM 695 C CA . VAL A 1 89 ? -5.057 -5.456 19.255 1.00 98.75 89 VAL A CA 1
ATOM 696 C C . VAL A 1 89 ? -5.109 -4.860 17.848 1.00 98.75 89 VAL A C 1
ATOM 698 O O . VAL A 1 89 ? -4.079 -4.621 17.222 1.00 98.75 89 VAL A O 1
ATOM 701 N N . ILE A 1 90 ? -6.304 -4.597 17.337 1.00 98.69 90 ILE A N 1
ATOM 702 C CA . ILE A 1 90 ? -6.512 -3.873 16.082 1.00 98.69 90 ILE A CA 1
ATOM 703 C C . ILE A 1 90 ? -7.236 -2.577 16.425 1.00 98.69 90 ILE A C 1
ATOM 705 O O . ILE A 1 90 ? -8.429 -2.601 16.723 1.00 98.69 90 ILE A O 1
ATOM 709 N N . GLU A 1 91 ? -6.503 -1.466 16.384 1.00 98.31 91 GLU A N 1
ATOM 710 C CA . GLU A 1 91 ? -7.048 -0.128 16.634 1.00 98.31 91 GLU A CA 1
ATOM 711 C C . GLU A 1 91 ? -7.554 0.483 15.329 1.00 98.31 91 GLU A C 1
ATOM 713 O O . GLU A 1 91 ? -6.821 0.564 14.334 1.00 98.31 91 GLU A O 1
ATOM 718 N N . LEU A 1 92 ? -8.813 0.921 15.336 1.00 97.69 92 LEU A N 1
ATOM 719 C CA . LEU A 1 92 ? -9.480 1.508 14.184 1.00 97.69 92 LEU A CA 1
ATOM 720 C C . LEU A 1 92 ? -9.483 3.029 14.334 1.00 97.69 92 LEU A C 1
ATOM 722 O O . LEU A 1 92 ? -10.118 3.570 15.231 1.00 97.69 92 LEU A O 1
ATOM 726 N N . GLN A 1 93 ? -8.817 3.736 13.423 1.00 96.88 93 GLN A N 1
ATOM 727 C CA . GLN A 1 93 ? -8.639 5.181 13.543 1.00 96.88 93 GLN A CA 1
ATOM 728 C C . GLN A 1 93 ? -9.229 5.940 12.349 1.00 96.88 93 GLN A C 1
ATOM 730 O O . GLN A 1 93 ? -8.616 6.057 11.280 1.00 96.88 93 GLN A O 1
ATOM 735 N N . HIS A 1 94 ? -10.409 6.527 12.545 1.00 93.44 94 HIS A N 1
ATOM 736 C CA . HIS A 1 94 ? -11.065 7.373 11.545 1.00 93.44 94 HIS A CA 1
ATOM 737 C C . HIS A 1 94 ? -10.649 8.842 11.659 1.00 93.44 94 HIS A C 1
ATOM 739 O O . HIS A 1 94 ? -10.435 9.509 10.642 1.00 93.44 94 HIS A O 1
ATOM 745 N N . SER A 1 95 ? -10.502 9.360 12.880 1.00 91.00 95 SER A N 1
ATOM 746 C CA . SER A 1 95 ? -10.202 10.778 13.110 1.00 91.00 95 SER A CA 1
ATOM 747 C C . SER A 1 95 ? -8.701 11.084 13.028 1.00 91.00 95 SER A C 1
ATOM 749 O O . SER A 1 95 ? -7.853 10.199 12.879 1.00 91.00 95 SER A O 1
ATOM 751 N N . ASN A 1 96 ? -8.351 12.369 13.104 1.00 91.81 96 ASN A N 1
ATOM 752 C CA . ASN A 1 96 ? -6.969 12.799 13.301 1.00 91.81 96 ASN A CA 1
ATOM 753 C C . ASN A 1 96 ? -6.495 12.432 14.715 1.00 91.81 96 ASN A C 1
ATOM 755 O O . ASN A 1 96 ? -7.202 12.749 15.667 1.00 91.81 96 ASN A O 1
ATOM 759 N N . ILE A 1 97 ? -5.305 11.844 14.849 1.00 94.19 97 ILE A N 1
ATOM 760 C CA . ILE A 1 97 ? -4.745 11.424 16.141 1.00 94.19 97 ILE A CA 1
ATOM 761 C C . ILE A 1 97 ? -3.417 12.158 16.412 1.00 94.19 97 ILE A C 1
ATOM 763 O O . ILE A 1 97 ? -2.551 12.202 15.538 1.00 94.19 97 ILE A O 1
ATOM 767 N N . PRO A 1 98 ? -3.223 12.788 17.583 1.00 95.12 98 PRO A N 1
ATOM 768 C CA . PRO A 1 98 ? -1.955 13.431 17.924 1.00 95.12 98 PRO A CA 1
ATOM 769 C C . PRO A 1 98 ? -0.790 12.434 18.041 1.00 95.12 98 PRO A C 1
ATOM 771 O O . PRO A 1 98 ? -0.962 11.329 18.546 1.00 95.12 98 PRO A O 1
ATOM 774 N N . VAL A 1 99 ? 0.430 12.856 17.678 1.00 97.19 99 VAL A N 1
ATOM 775 C CA . VAL A 1 99 ? 1.652 12.027 17.814 1.00 97.19 99 VAL A CA 1
ATOM 776 C C . VAL A 1 99 ? 1.844 11.465 19.233 1.00 97.19 99 VAL A C 1
ATOM 778 O O . VAL A 1 99 ? 2.118 10.271 19.346 1.00 97.19 99 VAL A O 1
ATOM 781 N N . PRO A 1 100 ? 1.680 12.251 20.322 1.00 97.56 100 PRO A N 1
ATOM 782 C CA . PRO A 1 100 ? 1.829 11.705 21.671 1.00 97.56 100 PRO A CA 1
ATOM 783 C C . PRO A 1 100 ? 0.829 10.587 21.978 1.00 97.56 100 PRO A C 1
ATOM 785 O O . PRO A 1 100 ? 1.168 9.657 22.699 1.00 97.56 100 PRO A O 1
ATOM 788 N N . GLU A 1 101 ? -0.377 10.657 21.410 1.00 97.19 101 GLU A N 1
ATOM 789 C CA . GLU A 1 101 ? -1.422 9.657 21.620 1.00 97.19 101 GLU A CA 1
ATOM 790 C C . GLU A 1 101 ? -1.144 8.364 20.845 1.00 97.19 101 GLU A C 1
ATOM 792 O O . GLU A 1 101 ? -1.375 7.285 21.384 1.00 97.19 101 GLU A O 1
ATOM 797 N N . ILE A 1 102 ? -0.567 8.451 19.635 1.00 98.12 102 ILE A N 1
ATOM 798 C CA . ILE A 1 102 ? -0.045 7.274 18.916 1.00 98.12 102 ILE A CA 1
ATOM 799 C C . ILE A 1 102 ? 0.966 6.544 19.806 1.00 98.12 102 ILE A C 1
ATOM 801 O O . ILE A 1 102 ? 0.788 5.364 20.095 1.00 98.12 102 ILE A O 1
ATOM 805 N N . ALA A 1 103 ? 1.995 7.252 20.283 1.00 98.25 103 ALA A N 1
ATOM 806 C CA . ALA A 1 103 ? 3.048 6.649 21.098 1.00 98.25 103 ALA A CA 1
ATOM 807 C C . ALA A 1 103 ? 2.506 6.066 22.416 1.00 98.25 103 ALA A C 1
ATOM 809 O O . ALA A 1 103 ? 2.946 5.004 22.859 1.00 98.25 103 ALA A O 1
ATOM 810 N N . GLU A 1 104 ? 1.538 6.743 23.044 1.00 98.12 104 GLU A N 1
ATOM 811 C CA . GLU A 1 104 ? 0.892 6.265 24.266 1.00 98.12 104 GLU A CA 1
ATOM 812 C C . GLU A 1 104 ? 0.125 4.956 24.029 1.00 98.12 104 GLU A C 1
ATOM 814 O O . GLU A 1 104 ? 0.340 3.989 24.763 1.00 98.12 104 GLU A O 1
ATOM 819 N N . ARG A 1 105 ? -0.702 4.894 22.978 1.00 98.19 105 ARG A N 1
ATOM 820 C CA . ARG A 1 105 ? -1.476 3.698 22.609 1.00 98.19 105 ARG A CA 1
ATOM 821 C C . ARG A 1 105 ? -0.576 2.530 22.220 1.00 98.19 105 ARG A C 1
ATOM 823 O O . ARG A 1 105 ? -0.758 1.424 22.725 1.00 98.19 105 ARG A O 1
ATOM 830 N N . GLU A 1 106 ? 0.441 2.776 21.395 1.00 98.56 106 GLU A N 1
ATOM 831 C CA . GLU A 1 106 ? 1.392 1.744 20.962 1.00 98.56 106 GLU A CA 1
ATOM 832 C C . GLU A 1 106 ? 2.182 1.148 22.129 1.00 98.56 106 GLU A C 1
ATOM 834 O O . GLU A 1 106 ? 2.418 -0.065 22.171 1.00 98.56 106 GLU A O 1
ATOM 839 N N . LYS A 1 107 ? 2.556 1.985 23.103 1.00 98.38 107 LYS A N 1
ATOM 840 C CA . LYS A 1 107 ? 3.198 1.538 24.341 1.00 98.38 107 LYS A CA 1
ATOM 841 C C . LYS A 1 107 ? 2.231 0.768 25.239 1.00 98.38 107 LYS A C 1
ATOM 843 O O . LYS A 1 107 ? 2.642 -0.216 25.848 1.00 98.38 107 LYS A O 1
ATOM 848 N N . PHE A 1 108 ? 0.988 1.228 25.351 1.00 98.44 108 PHE A N 1
ATOM 849 C CA . PHE A 1 108 ? -0.017 0.641 26.231 1.00 98.44 108 PHE A CA 1
ATOM 850 C C . PHE A 1 108 ? -0.462 -0.748 25.765 1.00 98.44 108 PHE A C 1
ATOM 852 O O . PHE A 1 108 ? -0.423 -1.695 26.548 1.00 98.44 108 PHE A O 1
ATOM 859 N N . TYR A 1 109 ? -0.851 -0.886 24.495 1.00 98.06 109 TYR A N 1
ATOM 860 C CA . TYR A 1 109 ? -1.340 -2.157 23.958 1.00 98.06 109 TYR A CA 1
ATOM 861 C C . TYR A 1 109 ? -0.214 -3.142 23.636 1.00 98.06 109 TYR A C 1
ATOM 863 O O . TYR A 1 109 ? -0.405 -4.353 23.737 1.00 98.06 109 TYR A O 1
ATOM 871 N N . GLY A 1 110 ? 0.975 -2.649 23.280 1.00 97.88 110 GLY A N 1
ATOM 872 C CA . GLY A 1 110 ? 2.123 -3.495 22.975 1.00 97.88 110 GLY A CA 1
ATOM 873 C C . GLY A 1 110 ? 1.967 -4.232 21.643 1.00 97.88 110 GLY A C 1
ATOM 874 O O . GLY A 1 110 ? 2.485 -3.764 20.628 1.00 97.88 110 GLY A O 1
ATOM 875 N N . ASP A 1 111 ? 1.308 -5.392 21.639 1.00 97.69 111 ASP A N 1
ATOM 876 C CA . ASP A 1 111 ? 1.037 -6.151 20.411 1.00 97.69 111 ASP A CA 1
ATOM 877 C C . ASP A 1 111 ? -0.229 -5.626 19.732 1.00 97.69 111 ASP A C 1
ATOM 879 O O . ASP A 1 111 ? -1.352 -6.002 20.076 1.00 97.69 111 ASP A O 1
ATOM 883 N N . MET A 1 112 ? -0.035 -4.705 18.788 1.00 98.44 112 MET A N 1
ATOM 884 C CA . MET A 1 112 ? -1.131 -4.070 18.076 1.00 98.44 112 MET A CA 1
ATOM 885 C C . MET A 1 112 ? -0.795 -3.744 16.625 1.00 98.44 112 MET A C 1
ATOM 887 O O . MET A 1 112 ? 0.373 -3.596 16.257 1.00 98.44 112 MET A O 1
ATOM 891 N N . VAL A 1 113 ? -1.844 -3.557 1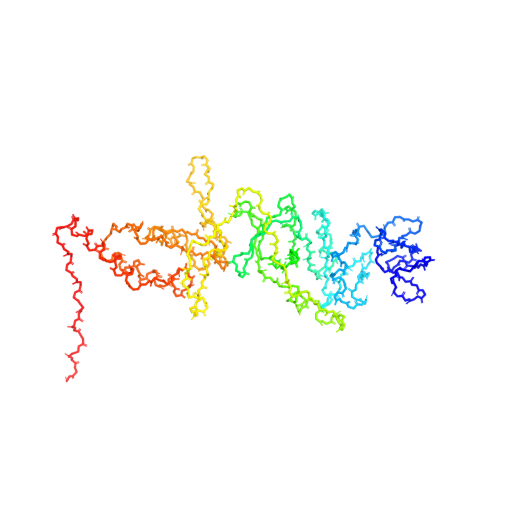5.829 1.00 98.81 113 VAL A N 1
ATOM 892 C CA . VAL A 1 113 ? -1.784 -2.980 14.486 1.00 98.81 113 VAL A CA 1
ATOM 893 C C . VAL A 1 113 ? -2.772 -1.827 14.361 1.00 98.81 113 VAL A C 1
ATOM 895 O O . VAL A 1 113 ? -3.843 -1.832 14.969 1.00 98.81 113 VAL A O 1
ATOM 898 N N . TRP A 1 114 ? -2.421 -0.853 13.529 1.00 98.75 114 TRP A N 1
ATOM 899 C CA . TRP A 1 114 ? -3.300 0.250 13.172 1.00 98.75 114 TRP A CA 1
ATOM 900 C C . TRP A 1 114 ? -4.057 -0.042 11.888 1.00 98.75 114 TRP A C 1
ATOM 902 O O . TRP A 1 114 ? -3.446 -0.395 10.879 1.00 98.75 114 TRP A O 1
ATOM 912 N N . VAL A 1 115 ? -5.359 0.226 11.877 1.00 98.56 115 VAL A N 1
ATOM 913 C CA . VAL A 1 115 ? -6.137 0.367 10.645 1.00 98.56 115 VAL A CA 1
ATOM 914 C C . VAL A 1 115 ? -6.678 1.789 10.604 1.00 98.56 115 VAL A C 1
ATOM 916 O O . VAL A 1 115 ? -7.524 2.166 11.406 1.00 98.56 115 VAL A O 1
ATOM 919 N N . PHE A 1 116 ? -6.185 2.600 9.672 1.00 97.88 116 PHE A N 1
ATOM 920 C CA . PHE A 1 116 ? -6.688 3.954 9.462 1.00 97.88 116 PHE A CA 1
ATOM 921 C C . PHE A 1 116 ? -7.730 3.965 8.352 1.00 97.88 116 PHE A C 1
ATOM 923 O O . PHE A 1 116 ? -7.493 3.419 7.269 1.00 97.88 116 PHE A O 1
ATOM 930 N N . ASP A 1 117 ? -8.836 4.671 8.580 1.00 95.44 117 ASP A N 1
ATOM 931 C CA . ASP A 1 117 ? -9.777 4.975 7.507 1.00 95.44 117 ASP A CA 1
ATOM 932 C C . ASP A 1 117 ? -9.107 5.926 6.506 1.00 95.44 117 ASP A C 1
ATOM 934 O O . ASP A 1 117 ? -8.808 7.084 6.809 1.00 95.44 117 ASP A O 1
ATOM 938 N N . ALA A 1 118 ? -8.847 5.429 5.301 1.00 94.44 118 ALA A N 1
ATOM 939 C CA . ALA A 1 118 ? -8.233 6.173 4.213 1.00 94.44 118 ALA A CA 1
ATOM 940 C C . ALA A 1 118 ? -9.228 6.521 3.096 1.00 94.44 118 ALA A C 1
ATOM 942 O O . ALA A 1 118 ? -8.835 7.185 2.132 1.00 94.44 118 ALA A O 1
ATOM 943 N N . THR A 1 119 ? -10.497 6.110 3.220 1.00 88.31 119 THR A N 1
ATOM 944 C CA . THR A 1 119 ? -11.520 6.160 2.158 1.00 88.31 119 THR A CA 1
ATOM 945 C C . THR A 1 119 ? -11.689 7.553 1.551 1.00 88.31 119 THR A C 1
ATOM 947 O O . THR A 1 119 ? -11.814 7.687 0.331 1.00 88.31 119 THR A O 1
ATOM 950 N N . GLU A 1 120 ? -11.633 8.598 2.381 1.00 84.69 120 GLU A N 1
ATOM 951 C CA . GLU A 1 120 ? -11.785 9.993 1.944 1.00 84.69 120 GLU A CA 1
ATOM 952 C C . GLU A 1 120 ? -10.617 10.910 2.334 1.00 84.69 120 GLU A C 1
ATOM 954 O O . GLU A 1 120 ? -10.543 12.050 1.869 1.00 84.69 120 GLU A O 1
ATOM 959 N N . ARG A 1 121 ? -9.687 10.421 3.163 1.00 87.19 121 ARG A N 1
ATOM 960 C CA . ARG A 1 121 ? -8.610 11.229 3.761 1.00 87.19 121 ARG A CA 1
ATOM 961 C C . ARG A 1 121 ? -7.346 11.268 2.913 1.00 87.19 121 ARG A C 1
ATOM 963 O O . ARG A 1 121 ? -6.651 12.286 2.901 1.00 87.19 121 ARG A O 1
ATOM 970 N N . PHE A 1 122 ? -7.033 10.176 2.216 1.00 91.81 122 PHE A N 1
ATOM 971 C CA . PHE A 1 122 ? -5.743 10.001 1.550 1.00 91.81 122 PHE A CA 1
ATOM 972 C C . PHE A 1 122 ? -5.889 9.788 0.054 1.00 91.81 122 PHE A C 1
ATOM 974 O O . PHE A 1 122 ? -6.904 9.319 -0.457 1.00 91.81 122 PHE A O 1
ATOM 981 N N . LYS A 1 123 ? -4.827 10.136 -0.669 1.00 91.06 123 LYS A N 1
ATOM 982 C CA . LYS A 1 123 ? -4.722 9.823 -2.093 1.00 91.06 123 LYS A CA 1
ATOM 983 C C . LYS A 1 123 ? -3.930 8.547 -2.247 1.00 91.06 123 LYS A C 1
ATOM 985 O O . LYS A 1 123 ? -2.938 8.356 -1.551 1.00 91.06 123 LYS A O 1
ATOM 990 N N . VAL A 1 124 ? -4.325 7.719 -3.203 1.00 92.19 124 VAL A N 1
ATOM 991 C CA . VAL A 1 124 ? -3.633 6.470 -3.492 1.00 92.19 124 VAL A CA 1
ATOM 992 C C . VAL A 1 124 ? -3.595 6.196 -4.979 1.00 92.19 124 VAL A C 1
ATOM 994 O O . VAL A 1 124 ? -4.461 6.630 -5.743 1.00 92.19 124 VAL A O 1
ATOM 997 N N . ILE A 1 125 ? -2.565 5.474 -5.388 1.00 91.75 125 ILE A N 1
ATOM 998 C CA . ILE A 1 125 ? -2.510 4.811 -6.672 1.00 91.75 125 ILE A CA 1
ATOM 999 C C . ILE A 1 125 ? -1.911 3.422 -6.522 1.00 91.75 125 ILE A C 1
ATOM 1001 O O . ILE A 1 125 ? -0.792 3.269 -6.044 1.00 91.75 125 ILE A O 1
ATOM 1005 N N . SER A 1 126 ? -2.651 2.414 -6.976 1.00 91.88 126 SER A N 1
ATOM 1006 C CA . SER A 1 126 ? -2.103 1.078 -7.182 1.00 91.88 126 SER A CA 1
ATOM 1007 C C . SER A 1 126 ? -1.441 1.001 -8.552 1.00 91.88 126 SER A C 1
ATOM 1009 O O . SER A 1 126 ? -2.021 1.414 -9.558 1.00 91.88 126 SER A O 1
ATOM 1011 N N . THR A 1 127 ? -0.224 0.465 -8.585 1.00 90.56 127 THR A N 1
ATOM 1012 C CA . THR A 1 127 ? 0.488 0.165 -9.832 1.00 90.56 127 THR A CA 1
ATOM 1013 C C . THR A 1 127 ? 0.628 -1.334 -10.055 1.00 90.56 127 THR A C 1
ATOM 1015 O O . THR A 1 127 ? 1.412 -1.707 -10.907 1.00 90.56 127 THR A O 1
ATOM 1018 N N . GLY A 1 128 ? -0.102 -2.188 -9.328 1.00 87.56 128 GLY A N 1
ATOM 1019 C CA . GLY A 1 128 ? 0.014 -3.650 -9.371 1.00 87.56 128 GLY A CA 1
ATOM 1020 C C . GLY A 1 128 ? -0.060 -4.222 -7.960 1.00 87.56 128 GLY A C 1
ATOM 1021 O O . GLY A 1 128 ? -1.013 -3.945 -7.233 1.00 87.56 128 GLY A O 1
ATOM 1022 N N . GLN A 1 129 ? 0.968 -4.964 -7.543 1.00 88.69 129 GLN A N 1
ATOM 1023 C CA . GLN A 1 129 ? 1.047 -5.509 -6.178 1.00 88.69 129 GLN A CA 1
ATOM 1024 C C . GLN A 1 129 ? 1.318 -4.457 -5.092 1.00 88.69 129 GLN A C 1
ATOM 1026 O O . GLN A 1 129 ? 1.125 -4.737 -3.909 1.00 88.69 129 GLN A O 1
ATOM 1031 N N . ARG A 1 130 ? 1.751 -3.248 -5.475 1.00 95.31 130 ARG A N 1
ATOM 1032 C CA . ARG A 1 130 ? 1.960 -2.127 -4.553 1.00 95.31 130 ARG A CA 1
ATOM 1033 C C . ARG A 1 130 ? 1.107 -0.923 -4.885 1.00 95.31 130 ARG A C 1
ATOM 1035 O O . ARG A 1 130 ? 0.875 -0.595 -6.055 1.00 95.31 130 ARG A O 1
ATOM 1042 N N . ALA A 1 131 ? 0.732 -0.227 -3.824 1.00 95.50 131 ALA A N 1
ATOM 1043 C CA . ALA A 1 131 ? 0.123 1.080 -3.870 1.00 95.50 131 ALA A CA 1
ATOM 1044 C C . ALA A 1 131 ? 1.044 2.133 -3.261 1.00 95.50 131 ALA A C 1
ATOM 1046 O O . ALA A 1 131 ? 1.805 1.872 -2.334 1.00 95.50 131 ALA A O 1
ATOM 1047 N N . PHE A 1 132 ? 0.937 3.338 -3.800 1.00 95.69 132 PHE A N 1
ATOM 1048 C CA . PHE A 1 132 ? 1.649 4.529 -3.371 1.00 95.69 132 PHE A CA 1
ATOM 1049 C C . PHE A 1 132 ? 0.620 5.532 -2.894 1.00 95.69 132 PHE A C 1
ATOM 1051 O O . PHE A 1 132 ? -0.378 5.763 -3.582 1.00 95.69 132 PHE A O 1
ATOM 1058 N N . PHE A 1 133 ? 0.847 6.118 -1.727 1.00 94.94 133 PHE A N 1
ATOM 1059 C CA . PHE A 1 133 ? -0.148 6.956 -1.072 1.00 94.94 133 PHE A CA 1
ATOM 1060 C C . PHE A 1 133 ? 0.419 8.313 -0.67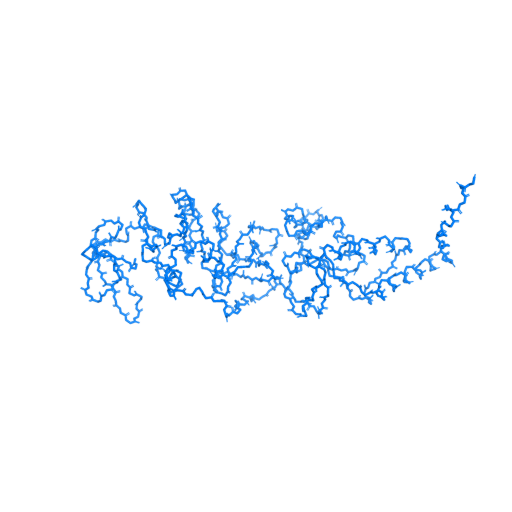2 1.00 94.94 133 PHE A C 1
ATOM 1062 O O . PHE A 1 133 ? 1.629 8.510 -0.586 1.00 94.94 133 PHE A O 1
ATOM 1069 N N . SER A 1 134 ? -0.477 9.267 -0.446 1.00 94.56 134 SER A N 1
ATOM 1070 C CA . SER A 1 134 ? -0.176 10.595 0.078 1.00 94.56 134 SER A CA 1
ATOM 1071 C C . SER A 1 134 ? -1.068 10.862 1.281 1.00 94.56 134 SER A C 1
ATOM 1073 O O . SER A 1 134 ? -2.295 10.829 1.155 1.00 94.56 134 SER A O 1
ATOM 1075 N N . LEU A 1 135 ? -0.445 11.142 2.427 1.00 94.06 135 LEU A N 1
ATOM 1076 C CA . LEU A 1 135 ? -1.136 11.429 3.687 1.00 94.06 135 LEU A CA 1
ATOM 1077 C C . LEU A 1 135 ? -1.609 12.889 3.790 1.00 94.06 135 LEU A C 1
ATOM 1079 O O . LEU A 1 135 ? -2.331 13.249 4.718 1.00 94.06 135 LEU A O 1
ATOM 1083 N N . GLY A 1 136 ? -1.209 13.750 2.847 1.00 89.56 136 GLY A N 1
ATOM 1084 C CA . GLY A 1 136 ? -1.546 15.172 2.872 1.00 89.56 136 GLY A CA 1
ATOM 1085 C C . GLY A 1 136 ? -1.034 15.850 4.144 1.00 89.56 136 GLY A C 1
ATOM 1086 O O . GLY A 1 136 ? 0.166 15.848 4.403 1.00 89.56 136 GLY A O 1
ATOM 1087 N N . GLN A 1 137 ? -1.949 16.428 4.926 1.00 87.88 137 GLN A N 1
ATOM 1088 C CA . GLN A 1 137 ? -1.632 17.082 6.203 1.00 87.88 137 GLN A CA 1
ATOM 1089 C C . GLN A 1 137 ? -1.438 16.086 7.359 1.00 87.88 137 GLN A C 1
ATOM 1091 O O . GLN A 1 137 ? -0.874 16.439 8.391 1.00 87.88 137 GLN A O 1
ATOM 1096 N N . ASN A 1 138 ? -1.827 14.820 7.187 1.00 90.88 138 ASN A N 1
ATOM 1097 C CA . ASN A 1 138 ? -1.796 13.819 8.254 1.00 90.88 138 ASN A CA 1
ATOM 1098 C C . ASN A 1 138 ? -0.458 13.068 8.298 1.00 90.88 138 ASN A C 1
ATOM 1100 O O . ASN A 1 138 ? -0.415 11.857 8.495 1.00 90.88 138 ASN A O 1
ATOM 1104 N N . LYS A 1 139 ? 0.655 13.784 8.088 1.00 90.50 139 LYS A N 1
ATOM 1105 C CA . LYS A 1 139 ? 1.995 13.181 8.075 1.00 90.50 139 LYS A CA 1
ATOM 1106 C C . LYS A 1 139 ? 2.386 12.551 9.414 1.00 90.50 139 LYS A C 1
ATOM 1108 O O . LYS A 1 139 ? 3.221 11.666 9.413 1.00 90.50 139 LYS A O 1
ATOM 1113 N N . HIS A 1 140 ? 1.762 12.946 10.524 1.00 92.62 140 HIS A N 1
ATOM 1114 C CA . HIS A 1 140 ? 1.988 12.335 11.838 1.00 92.62 140 HIS A CA 1
ATOM 1115 C C . HIS A 1 140 ? 1.739 10.818 11.859 1.00 92.62 140 HIS A C 1
ATOM 1117 O O . HIS A 1 140 ? 2.340 10.138 12.671 1.00 92.62 140 HIS A O 1
ATOM 1123 N N . ILE A 1 141 ? 0.934 10.257 10.947 1.00 95.81 141 ILE A N 1
ATOM 1124 C CA . ILE A 1 141 ? 0.765 8.794 10.836 1.00 95.81 141 ILE A CA 1
ATOM 1125 C C . ILE A 1 141 ? 2.100 8.091 10.527 1.00 95.81 141 ILE A C 1
ATOM 1127 O O . ILE A 1 141 ? 2.284 6.932 10.879 1.00 95.81 141 ILE A O 1
ATOM 1131 N N . SER A 1 142 ? 3.077 8.785 9.928 1.00 96.44 142 SER A N 1
ATOM 1132 C CA . SER A 1 142 ? 4.405 8.211 9.692 1.00 96.44 142 SER A CA 1
ATOM 1133 C C . SER A 1 142 ? 5.250 8.045 10.959 1.00 96.44 142 SER A C 1
ATOM 1135 O O . SER A 1 142 ? 6.384 7.591 10.847 1.00 96.44 142 SER A O 1
ATOM 1137 N N . THR A 1 143 ? 4.755 8.458 12.133 1.00 97.19 143 THR A N 1
ATOM 1138 C CA . THR A 1 143 ? 5.425 8.232 13.422 1.00 97.19 143 THR A CA 1
ATOM 1139 C C . THR A 1 143 ? 4.977 6.945 14.109 1.00 97.19 143 THR A C 1
ATOM 1141 O O . THR A 1 143 ? 5.509 6.646 15.170 1.00 97.19 143 THR A O 1
ATOM 1144 N N . CYS A 1 144 ? 3.997 6.218 13.560 1.00 98.19 144 CYS A N 1
ATOM 1145 C CA . CYS A 1 144 ? 3.621 4.900 14.067 1.00 98.19 144 CYS A CA 1
ATOM 1146 C C . CYS A 1 144 ? 4.827 3.953 14.017 1.00 98.19 144 CYS A C 1
ATOM 1148 O O . CYS A 1 144 ? 5.462 3.812 12.968 1.00 98.19 144 CYS A O 1
ATOM 1150 N N . GLU A 1 145 ? 5.117 3.281 15.128 1.00 98.06 145 GLU A N 1
ATOM 1151 C CA . GLU A 1 145 ? 6.135 2.230 15.201 1.00 98.06 145 GLU A CA 1
ATOM 1152 C C . GLU A 1 145 ? 5.520 0.840 14.980 1.00 98.06 145 GLU A C 1
ATOM 1154 O O . GLU A 1 145 ? 6.224 -0.120 14.655 1.00 98.06 145 GLU A O 1
ATOM 1159 N N . LYS A 1 146 ? 4.196 0.720 15.143 1.00 98.44 146 LYS A N 1
ATOM 1160 C CA . LYS A 1 146 ? 3.439 -0.516 14.908 1.00 98.44 146 LYS A CA 1
ATOM 1161 C C . LYS A 1 146 ? 3.006 -0.642 13.443 1.00 98.44 146 LYS A C 1
ATOM 1163 O O . LYS A 1 146 ? 2.932 0.366 12.739 1.00 98.44 146 LYS A O 1
ATOM 1168 N N . PRO A 1 147 ? 2.698 -1.862 12.953 1.00 98.69 147 PRO A N 1
ATOM 1169 C CA . PRO A 1 147 ? 2.233 -2.053 11.581 1.00 98.69 147 PRO A CA 1
ATOM 1170 C C . PRO A 1 147 ? 1.008 -1.191 11.257 1.00 98.69 147 PRO A C 1
ATOM 1172 O O . PRO A 1 147 ? 0.052 -1.142 12.033 1.00 98.69 147 PRO A O 1
ATOM 1175 N N . VAL A 1 148 ? 1.035 -0.543 10.089 1.00 98.81 148 VAL A N 1
ATOM 1176 C CA . VAL A 1 148 ? -0.020 0.367 9.630 1.00 98.81 148 VAL A CA 1
ATOM 1177 C C . VAL A 1 148 ? -0.718 -0.191 8.397 1.00 98.81 148 VAL A C 1
ATOM 1179 O O . VAL A 1 148 ? -0.089 -0.530 7.392 1.00 98.81 148 VAL A O 1
ATOM 1182 N N . PHE A 1 149 ? -2.044 -0.197 8.452 1.00 98.69 149 PHE A N 1
ATOM 1183 C CA . PHE A 1 149 ? -2.928 -0.525 7.349 1.00 98.69 149 PHE A CA 1
ATOM 1184 C C . PHE A 1 149 ? -3.782 0.692 7.002 1.00 98.69 149 PHE A C 1
ATOM 1186 O O . PHE A 1 149 ? -4.406 1.298 7.869 1.00 98.69 149 PHE A O 1
ATOM 1193 N N . LEU A 1 150 ? -3.814 1.061 5.723 1.00 98.06 150 LEU A N 1
ATOM 1194 C CA . LEU A 1 150 ? -4.673 2.135 5.222 1.00 98.06 150 LEU A CA 1
ATOM 1195 C C . LEU A 1 150 ? -5.846 1.519 4.465 1.00 98.06 150 LEU A C 1
ATOM 1197 O O . LEU A 1 150 ? -5.647 0.933 3.397 1.00 98.06 150 LEU A O 1
ATOM 1201 N N . ASP A 1 151 ? -7.053 1.648 5.002 1.00 96.69 151 ASP A N 1
ATOM 1202 C CA . ASP A 1 151 ? -8.262 1.113 4.385 1.00 96.69 151 ASP A CA 1
ATOM 1203 C C . ASP A 1 151 ? -8.882 2.131 3.421 1.00 96.69 151 ASP A C 1
ATOM 1205 O O . ASP A 1 151 ? -9.500 3.112 3.825 1.00 96.69 151 ASP A O 1
ATOM 1209 N N . PHE A 1 152 ? -8.728 1.896 2.118 1.00 93.25 152 PHE A N 1
ATOM 1210 C CA . PHE A 1 152 ? -9.339 2.713 1.065 1.00 93.25 152 PHE A CA 1
ATOM 1211 C C . PHE A 1 152 ? -10.744 2.214 0.676 1.00 93.25 152 PHE A C 1
ATOM 1213 O O . PHE A 1 152 ? -11.274 2.596 -0.371 1.00 93.25 152 PHE A O 1
ATOM 1220 N N . GLY A 1 153 ? -11.335 1.320 1.474 1.00 89.12 153 GLY A N 1
ATOM 1221 C CA . GLY A 1 153 ? -12.646 0.692 1.296 1.00 89.12 153 GLY A CA 1
ATOM 1222 C C . GLY A 1 153 ? -12.629 -0.441 0.273 1.00 89.12 153 GLY A C 1
ATOM 1223 O O . GLY A 1 153 ? -13.107 -1.544 0.513 1.00 89.12 153 GLY A O 1
ATOM 1224 N N . SER A 1 154 ? -12.044 -0.195 -0.894 1.00 84.00 154 SER A N 1
ATOM 1225 C CA . SER A 1 154 ? -11.878 -1.197 -1.953 1.00 84.00 154 SER A CA 1
ATOM 1226 C C . SER A 1 154 ? -10.687 -2.129 -1.766 1.00 84.00 154 SER A C 1
ATOM 1228 O O . SER A 1 154 ? -10.620 -3.200 -2.365 1.00 84.00 154 SER A O 1
ATOM 1230 N N . MET A 1 155 ? -9.679 -1.631 -1.059 1.00 92.12 155 MET A N 1
ATOM 1231 C CA . MET A 1 155 ? -8.382 -2.257 -0.881 1.00 92.12 155 MET A CA 1
ATOM 1232 C C . MET A 1 155 ? -7.773 -1.725 0.404 1.00 92.12 155 MET A C 1
ATOM 1234 O O . MET A 1 155 ? -8.039 -0.589 0.799 1.00 92.12 155 MET A O 1
ATOM 1238 N N . ILE A 1 156 ? -6.892 -2.522 0.981 1.00 96.44 156 ILE A N 1
ATOM 1239 C CA . ILE A 1 156 ? -6.074 -2.140 2.119 1.00 96.44 156 ILE A CA 1
ATOM 1240 C C . ILE A 1 156 ? -4.642 -1.994 1.622 1.00 96.44 156 ILE A C 1
ATOM 1242 O O . ILE A 1 156 ? -4.162 -2.825 0.850 1.00 96.44 156 ILE A O 1
ATOM 1246 N N . VAL A 1 157 ? -3.954 -0.941 2.044 1.00 98.06 157 VAL A N 1
ATOM 1247 C CA . VAL A 1 157 ? -2.508 -0.824 1.849 1.00 98.06 157 VAL A CA 1
ATOM 1248 C C . VAL A 1 157 ? -1.826 -1.225 3.146 1.00 98.06 157 VAL A C 1
ATOM 1250 O O . VAL A 1 157 ? -1.900 -0.492 4.127 1.00 98.06 157 VAL A O 1
ATOM 1253 N N . GLU A 1 158 ? -1.175 -2.386 3.136 1.00 98.56 158 GLU A N 1
ATOM 1254 C CA . GLU A 1 158 ? -0.211 -2.791 4.164 1.00 98.56 158 GLU A CA 1
ATOM 1255 C C . GLU A 1 158 ? 1.040 -1.937 3.959 1.00 98.56 158 GLU A C 1
ATOM 1257 O O . GLU A 1 158 ? 1.785 -2.159 2.998 1.00 98.56 158 GLU A O 1
ATOM 1262 N N . VAL A 1 159 ? 1.221 -0.906 4.786 1.00 98.56 159 VAL A N 1
ATOM 1263 C CA . VAL A 1 159 ? 2.311 0.059 4.620 1.00 98.56 159 VAL A CA 1
ATOM 1264 C C . VAL A 1 159 ? 3.644 -0.655 4.824 1.00 98.56 159 VAL A C 1
ATOM 1266 O O . VAL A 1 159 ? 3.911 -1.191 5.893 1.00 98.56 159 VAL A O 1
ATOM 1269 N N . GLU A 1 160 ? 4.490 -0.652 3.790 1.00 97.12 160 GLU A N 1
ATOM 1270 C CA . GLU A 1 160 ? 5.851 -1.187 3.889 1.00 97.12 160 GLU A CA 1
ATOM 1271 C C . GLU A 1 160 ? 6.798 -0.102 4.401 1.00 97.12 160 GLU A C 1
ATOM 1273 O O . GLU A 1 160 ? 7.603 -0.356 5.291 1.00 97.12 160 GLU A O 1
ATOM 1278 N N . ILE A 1 161 ? 6.719 1.104 3.822 1.00 96.25 161 ILE A N 1
ATOM 1279 C CA . ILE A 1 161 ? 7.633 2.208 4.126 1.00 96.25 161 ILE A CA 1
ATOM 1280 C C . ILE A 1 161 ? 6.907 3.553 4.006 1.00 96.25 161 ILE A C 1
ATOM 1282 O O . ILE A 1 161 ? 6.277 3.848 2.983 1.00 96.25 161 ILE A O 1
ATOM 1286 N N . PHE A 1 162 ? 7.088 4.413 5.012 1.00 96.88 162 PHE A N 1
ATOM 1287 C CA . PHE A 1 162 ? 6.882 5.856 4.886 1.00 96.88 162 PHE A CA 1
ATOM 1288 C C . PHE A 1 162 ? 8.145 6.512 4.324 1.00 96.88 162 PHE A C 1
ATOM 1290 O O . PHE A 1 162 ? 9.256 6.242 4.775 1.00 96.88 162 PHE A O 1
ATOM 1297 N N . THR A 1 163 ? 8.002 7.365 3.312 1.00 93.75 163 THR A N 1
ATOM 1298 C CA . THR A 1 163 ? 9.150 8.025 2.685 1.00 93.75 163 THR A CA 1
ATOM 1299 C C . THR A 1 163 ? 8.762 9.328 2.004 1.00 93.75 163 THR A C 1
ATOM 1301 O O . THR A 1 163 ? 7.685 9.443 1.423 1.00 93.75 163 THR A O 1
ATOM 1304 N N . GLU A 1 164 ? 9.684 10.290 2.028 1.00 90.56 164 GLU A N 1
ATOM 1305 C CA . GLU A 1 164 ? 9.588 11.545 1.278 1.00 90.56 164 GLU A CA 1
ATOM 1306 C C . GLU A 1 164 ? 10.410 11.523 -0.024 1.00 90.56 164 GLU A C 1
ATOM 1308 O O . GLU A 1 164 ? 10.433 12.509 -0.757 1.00 90.56 164 GLU A O 1
ATOM 1313 N N . THR A 1 165 ? 11.062 10.396 -0.345 1.00 90.69 165 THR A N 1
ATOM 1314 C CA . THR A 1 165 ? 11.878 10.234 -1.561 1.00 90.69 165 THR A CA 1
ATOM 1315 C C . THR A 1 165 ? 11.069 10.444 -2.845 1.00 90.69 165 THR A C 1
ATOM 1317 O O . THR A 1 165 ? 11.579 10.934 -3.847 1.00 90.69 165 THR A O 1
ATOM 1320 N N . LEU A 1 166 ? 9.795 10.057 -2.829 1.00 90.25 166 LEU A N 1
ATOM 1321 C CA . LEU A 1 166 ? 8.867 10.261 -3.932 1.00 90.25 166 LEU A CA 1
ATOM 1322 C C . LEU A 1 166 ? 8.061 11.531 -3.657 1.00 90.25 166 LEU A C 1
ATOM 1324 O O . LEU A 1 166 ? 7.184 11.527 -2.795 1.00 90.25 166 LEU A O 1
ATOM 1328 N N . ALA A 1 167 ? 8.305 12.617 -4.388 1.00 88.56 167 ALA A N 1
ATOM 1329 C CA . ALA A 1 167 ? 7.648 13.886 -4.102 1.00 88.56 167 ALA A CA 1
ATOM 1330 C C . ALA A 1 167 ? 6.112 13.764 -4.148 1.00 88.56 167 ALA A C 1
ATOM 1332 O O . ALA A 1 167 ? 5.522 13.035 -4.941 1.00 88.56 167 ALA A O 1
ATOM 1333 N N . LYS A 1 168 ? 5.415 14.497 -3.277 1.00 89.06 168 LYS A N 1
ATOM 1334 C CA . LYS A 1 168 ? 3.947 14.417 -3.093 1.00 89.06 168 LYS A CA 1
ATOM 1335 C C . LYS A 1 168 ? 3.405 13.055 -2.621 1.00 89.06 168 LYS A C 1
ATOM 1337 O O . LYS A 1 168 ? 2.208 12.980 -2.336 1.00 89.06 168 LYS A O 1
ATOM 1342 N N . LEU A 1 169 ? 4.220 12.009 -2.536 1.00 92.62 169 LEU A N 1
ATOM 1343 C CA . LEU A 1 169 ? 3.867 10.729 -1.936 1.00 92.62 169 LEU A CA 1
ATOM 1344 C C . LEU A 1 169 ? 4.477 10.669 -0.533 1.00 92.62 169 LEU A C 1
ATOM 1346 O O . LEU A 1 169 ? 5.480 11.313 -0.249 1.00 92.62 169 LEU A O 1
ATOM 1350 N N . SER A 1 170 ? 3.804 9.959 0.362 1.00 95.81 170 SER A N 1
ATOM 1351 C CA . SER A 1 170 ? 4.188 9.811 1.770 1.00 95.81 170 SER A CA 1
ATOM 1352 C C . SER A 1 170 ? 4.684 8.404 2.087 1.00 95.81 170 SER A C 1
ATOM 1354 O O . SER A 1 170 ? 5.183 8.163 3.181 1.00 95.81 170 SER A O 1
ATOM 1356 N N . GLY A 1 171 ? 4.525 7.464 1.157 1.00 96.25 171 GLY A N 1
ATOM 1357 C CA . GLY A 1 171 ? 4.915 6.081 1.353 1.00 96.25 171 GLY A CA 1
ATOM 1358 C C . GLY A 1 171 ? 4.347 5.151 0.295 1.00 96.25 171 GLY A C 1
ATOM 1359 O O . GLY A 1 171 ? 3.657 5.566 -0.648 1.00 96.25 171 GLY A O 1
ATOM 1360 N N . PHE A 1 172 ? 4.656 3.875 0.471 1.00 97.12 172 PHE A N 1
ATOM 1361 C CA . PHE A 1 172 ? 4.141 2.788 -0.343 1.00 97.12 172 PHE A CA 1
ATOM 1362 C C . PHE A 1 172 ? 3.939 1.528 0.492 1.00 97.12 172 PHE A C 1
ATOM 1364 O O . PHE A 1 172 ? 4.466 1.386 1.597 1.00 97.12 172 PHE A O 1
ATOM 1371 N N . GLY A 1 173 ? 3.153 0.609 -0.048 1.00 97.94 173 GLY A N 1
ATOM 1372 C CA . GLY A 1 173 ? 2.841 -0.640 0.621 1.00 97.94 173 GLY A CA 1
ATOM 1373 C C . GLY A 1 173 ? 2.197 -1.654 -0.303 1.00 97.94 173 GLY A C 1
ATOM 1374 O O . GLY A 1 173 ? 1.886 -1.358 -1.463 1.00 97.94 173 GLY A O 1
ATOM 1375 N N . ARG A 1 174 ? 1.985 -2.859 0.216 1.00 97.31 174 ARG A N 1
ATOM 1376 C CA . ARG A 1 174 ? 1.372 -3.961 -0.529 1.00 97.31 174 ARG A CA 1
ATOM 1377 C C . ARG A 1 174 ? -0.132 -3.768 -0.604 1.00 97.31 174 ARG A C 1
ATOM 1379 O O . ARG A 1 174 ? -0.774 -3.399 0.376 1.00 97.31 174 ARG A O 1
ATOM 1386 N N . VAL A 1 175 ? -0.698 -4.046 -1.772 1.00 96.06 175 VAL A N 1
ATOM 1387 C CA . VAL A 1 175 ? -2.149 -4.048 -1.969 1.00 96.06 175 VAL A CA 1
ATOM 1388 C C . VAL A 1 175 ? -2.716 -5.345 -1.407 1.00 96.06 175 VAL A C 1
ATOM 1390 O O . VAL A 1 175 ? -2.360 -6.435 -1.853 1.00 96.06 175 VAL A O 1
ATOM 1393 N N . ARG A 1 176 ? -3.613 -5.214 -0.435 1.00 96.38 176 ARG A N 1
ATOM 1394 C CA . ARG A 1 176 ? -4.325 -6.294 0.249 1.00 96.38 176 ARG A CA 1
ATOM 1395 C C . ARG A 1 176 ? -5.831 -6.114 0.118 1.00 96.38 176 ARG A C 1
ATOM 1397 O O . ARG A 1 176 ? -6.325 -5.045 -0.241 1.00 96.38 176 ARG A O 1
ATOM 1404 N N . THR A 1 177 ? -6.565 -7.175 0.419 1.00 93.38 177 THR A N 1
ATOM 1405 C CA . THR A 1 177 ? -8.024 -7.149 0.546 1.00 93.38 177 THR A CA 1
ATOM 1406 C C . THR A 1 177 ? -8.416 -7.199 2.018 1.00 93.38 177 THR A C 1
ATOM 1408 O O . THR A 1 177 ? -7.632 -7.638 2.863 1.00 93.38 177 THR A O 1
ATOM 1411 N N . GLN A 1 178 ? -9.650 -6.800 2.326 1.00 92.12 178 GLN A N 1
ATOM 1412 C CA . GLN A 1 178 ? -10.217 -7.003 3.660 1.00 92.12 178 GLN A CA 1
ATOM 1413 C C . GLN A 1 178 ? -10.260 -8.492 4.029 1.00 92.12 178 GLN A C 1
ATOM 1415 O O . GLN A 1 178 ? -9.997 -8.847 5.172 1.00 92.12 178 GLN A O 1
ATOM 1420 N N . GLN A 1 179 ? -10.513 -9.366 3.047 1.00 92.19 179 GLN A N 1
ATOM 1421 C CA . GLN A 1 179 ? -10.433 -10.814 3.236 1.00 92.19 179 GLN A CA 1
ATOM 1422 C C . GLN A 1 179 ? -9.033 -11.261 3.667 1.00 92.19 179 GLN A C 1
ATOM 1424 O O . GLN A 1 179 ? -8.914 -11.969 4.659 1.00 92.19 179 GLN A O 1
ATOM 1429 N N . TRP A 1 180 ? -7.980 -10.815 2.976 1.00 95.50 180 TRP A N 1
ATOM 1430 C CA . TRP A 1 180 ? -6.609 -11.143 3.366 1.00 95.50 180 TRP A CA 1
ATOM 1431 C C . TRP A 1 180 ? -6.318 -10.672 4.794 1.00 95.50 180 TRP A C 1
ATOM 1433 O O . TRP A 1 180 ? -5.763 -11.426 5.586 1.00 95.50 180 TRP A O 1
ATOM 1443 N N . PHE A 1 181 ? -6.732 -9.450 5.149 1.00 97.19 181 PHE A N 1
ATOM 1444 C CA . PHE A 1 181 ? -6.531 -8.928 6.501 1.00 97.19 181 PHE A CA 1
ATOM 1445 C C . PHE A 1 181 ? -7.254 -9.791 7.541 1.00 97.19 181 PHE A C 1
ATOM 1447 O O . PHE A 1 181 ? -6.662 -10.158 8.551 1.00 97.19 181 PHE A O 1
ATOM 1454 N N . ALA A 1 182 ? -8.507 -10.163 7.274 1.00 95.38 182 ALA A N 1
ATOM 1455 C CA . ALA A 1 182 ? -9.278 -11.034 8.149 1.00 95.38 182 ALA A CA 1
ATOM 1456 C C . ALA A 1 182 ? -8.627 -12.417 8.312 1.00 95.38 182 ALA A C 1
ATOM 1458 O O . ALA A 1 182 ? -8.539 -12.921 9.426 1.00 95.38 182 ALA A O 1
ATOM 1459 N N . GLU A 1 183 ? -8.111 -13.009 7.235 1.00 94.56 183 GLU A N 1
ATOM 1460 C CA . GLU A 1 183 ? -7.375 -14.277 7.288 1.00 94.56 183 GLU A CA 1
ATOM 1461 C C . GLU A 1 183 ? -6.105 -14.176 8.148 1.00 94.56 183 GLU A C 1
ATOM 1463 O O . GLU A 1 183 ? -5.788 -15.117 8.868 1.00 94.56 183 GLU A O 1
ATOM 1468 N N . GLN A 1 184 ? -5.391 -13.046 8.104 1.00 96.50 184 GLN A N 1
ATOM 1469 C CA . GLN A 1 184 ? -4.177 -12.854 8.904 1.00 96.50 184 GLN A CA 1
ATOM 1470 C C . GLN A 1 184 ? -4.475 -12.543 10.377 1.00 96.50 184 GLN A C 1
ATOM 1472 O O . GLN A 1 184 ? -3.871 -13.135 11.272 1.00 96.50 184 GLN A O 1
ATOM 1477 N N . TYR A 1 185 ? -5.403 -11.622 10.637 1.00 97.69 185 TYR A N 1
ATOM 1478 C CA . TYR A 1 185 ? -5.568 -11.005 11.955 1.00 97.69 185 TYR A CA 1
ATOM 1479 C C . TYR A 1 185 ? -6.852 -11.390 12.681 1.00 97.69 185 TYR A C 1
ATOM 1481 O O . TYR A 1 185 ? -6.915 -11.208 13.889 1.00 97.69 185 TYR A O 1
ATOM 1489 N N . LEU A 1 186 ? -7.874 -11.908 11.997 1.00 96.94 186 LEU A N 1
ATOM 1490 C CA . LEU A 1 186 ? -9.208 -12.105 12.581 1.00 96.94 186 LEU A CA 1
ATOM 1491 C C . LEU A 1 186 ? -9.717 -13.547 12.516 1.00 96.94 186 LEU A C 1
ATOM 1493 O O . LEU A 1 186 ? -10.742 -13.841 13.117 1.00 96.94 186 LEU A O 1
ATOM 1497 N N . SER A 1 187 ? -9.046 -14.445 11.794 1.00 94.38 187 SER A N 1
ATOM 1498 C CA . SER A 1 187 ? -9.559 -15.776 11.439 1.00 94.38 187 SER A CA 1
ATOM 1499 C C . SER A 1 187 ? -10.051 -16.625 12.618 1.00 94.38 187 SER A C 1
ATOM 1501 O O . SER A 1 187 ? -10.973 -17.414 12.449 1.00 94.38 187 SER A O 1
ATOM 1503 N N . GLY A 1 188 ? -9.455 -16.480 13.803 1.00 94.88 188 GLY A N 1
ATOM 1504 C CA . GLY A 1 188 ? -9.834 -17.184 15.032 1.00 94.88 188 GLY A CA 1
ATOM 1505 C C . GLY A 1 188 ? -10.968 -16.526 15.822 1.00 94.88 188 GLY A C 1
ATOM 1506 O O . GLY A 1 188 ? -11.416 -17.090 16.817 1.00 94.88 188 GLY A O 1
ATOM 1507 N N . VAL A 1 189 ? -11.422 -15.344 15.402 1.00 95.75 189 VAL A N 1
ATOM 1508 C CA . VAL A 1 189 ? -12.445 -14.540 16.088 1.00 95.75 189 VAL A CA 1
ATOM 1509 C C . VAL A 1 189 ? -13.555 -14.051 15.155 1.00 95.75 189 VAL A C 1
ATOM 1511 O O . VAL A 1 189 ? -14.376 -13.240 15.575 1.00 95.75 189 VAL A O 1
ATOM 1514 N N . LEU A 1 190 ? -13.593 -14.508 13.899 1.00 94.56 190 LEU A N 1
ATOM 1515 C CA . LEU A 1 190 ? -14.651 -14.150 12.952 1.00 94.56 190 LEU A CA 1
ATOM 1516 C C . LEU A 1 190 ? -16.026 -14.614 13.447 1.00 94.56 190 LEU A C 1
ATOM 1518 O O . LEU A 1 190 ? -16.168 -15.686 14.032 1.00 94.56 190 LEU A O 1
ATOM 1522 N N . GLU A 1 191 ? -17.046 -13.807 13.176 1.00 90.81 191 GLU A N 1
ATOM 1523 C CA . GLU A 1 191 ? -18.445 -14.203 13.342 1.00 90.81 191 GLU A CA 1
ATOM 1524 C C . GLU A 1 191 ? -18.823 -15.227 12.252 1.00 90.81 191 GLU A C 1
ATOM 1526 O O . GLU A 1 191 ? -18.482 -15.035 11.084 1.00 90.81 191 GLU A O 1
ATOM 1531 N N . ASP A 1 192 ? -19.573 -16.284 12.589 1.00 77.12 192 ASP A N 1
ATOM 1532 C CA . ASP A 1 192 ? -19.822 -17.455 11.717 1.00 77.12 192 ASP A CA 1
ATOM 1533 C C . ASP A 1 192 ? -20.378 -17.124 10.316 1.00 77.12 192 ASP A C 1
ATOM 1535 O O . ASP A 1 192 ? -20.228 -17.893 9.363 1.00 77.12 192 ASP A O 1
ATOM 1539 N N . ARG A 1 193 ? -21.067 -15.985 10.177 1.00 71.56 193 ARG A N 1
ATOM 1540 C CA . ARG A 1 193 ? -21.683 -15.526 8.919 1.00 71.56 193 ARG A CA 1
ATOM 1541 C C . ARG A 1 193 ? -21.036 -14.272 8.341 1.00 71.56 193 ARG A C 1
ATOM 1543 O O . ARG A 1 193 ? -21.471 -13.817 7.279 1.00 71.56 193 ARG A O 1
ATOM 1550 N N . ALA A 1 194 ? -20.028 -13.707 9.004 1.00 73.25 194 ALA A N 1
ATOM 1551 C CA . ALA A 1 194 ? -19.336 -12.539 8.492 1.00 73.25 194 ALA A CA 1
ATOM 1552 C C . ALA A 1 194 ? -18.566 -12.906 7.225 1.00 73.25 194 ALA A C 1
ATOM 1554 O O . ALA A 1 194 ? -17.777 -13.850 7.184 1.00 73.25 194 ALA A O 1
ATOM 1555 N N . ARG A 1 195 ? -18.793 -12.132 6.165 1.00 70.31 195 ARG A N 1
ATOM 1556 C CA . ARG A 1 195 ? -17.977 -12.193 4.957 1.00 70.31 195 ARG A CA 1
ATOM 1557 C C . ARG A 1 195 ? -17.250 -10.866 4.827 1.00 70.31 195 ARG A C 1
ATOM 1559 O O . ARG A 1 195 ? -17.919 -9.859 4.586 1.00 70.31 195 ARG A O 1
ATOM 1566 N N . PRO A 1 196 ? -15.913 -10.849 4.959 1.00 69.69 196 PRO A N 1
ATOM 1567 C CA . PRO A 1 196 ? -15.127 -9.696 4.559 1.00 69.69 196 PRO A CA 1
ATOM 1568 C C . PRO A 1 196 ? -15.524 -9.302 3.139 1.00 69.69 196 PRO A C 1
ATOM 1570 O O . PRO A 1 196 ? -15.726 -10.167 2.279 1.00 69.69 196 PRO A O 1
ATOM 1573 N N . SER A 1 197 ? -15.677 -8.006 2.886 1.00 63.75 197 SER A N 1
ATOM 1574 C CA . SER A 1 197 ? -16.037 -7.560 1.550 1.00 63.75 197 SER A CA 1
ATOM 1575 C C . SER A 1 197 ? -14.961 -8.022 0.560 1.00 63.75 197 SER A C 1
ATOM 1577 O O . SER A 1 197 ? -13.760 -7.840 0.772 1.00 63.75 197 SER A O 1
ATOM 1579 N N . ALA A 1 198 ? -15.385 -8.623 -0.551 1.00 52.56 198 ALA A N 1
ATOM 1580 C CA . ALA A 1 198 ? -14.474 -9.120 -1.582 1.00 52.56 198 ALA A CA 1
ATOM 1581 C C . ALA A 1 198 ? -13.819 -7.985 -2.407 1.00 52.56 198 ALA A C 1
ATOM 1583 O O . ALA A 1 198 ? -13.306 -8.244 -3.490 1.00 52.56 198 ALA A O 1
ATOM 1584 N N . GLY A 1 199 ? -13.868 -6.727 -1.936 1.00 52.97 199 GLY A N 1
ATOM 1585 C CA . GLY A 1 199 ? -13.372 -5.539 -2.637 1.00 52.97 199 GLY A CA 1
ATOM 1586 C C . GLY A 1 199 ? -14.031 -5.365 -4.008 1.00 52.97 199 GLY A C 1
ATOM 1587 O O . GLY A 1 199 ? -13.509 -5.830 -5.014 1.00 52.97 199 GLY A O 1
ATOM 1588 N N . HIS A 1 200 ? -15.216 -4.752 -4.080 1.00 36.66 200 HIS A N 1
ATOM 1589 C CA . HIS A 1 200 ? -16.002 -4.686 -5.333 1.00 36.66 200 HIS A CA 1
ATOM 1590 C C . HIS A 1 200 ? -16.240 -3.276 -5.879 1.00 36.66 200 HIS A C 1
ATOM 1592 O O . HIS A 1 200 ? -17.090 -3.062 -6.741 1.00 36.66 200 HIS A O 1
ATOM 1598 N N . ARG A 1 201 ? -15.469 -2.288 -5.436 1.00 43.81 201 ARG A N 1
ATOM 1599 C CA . ARG A 1 201 ? -15.413 -0.982 -6.104 1.00 43.81 201 ARG A CA 1
ATOM 1600 C C . ARG A 1 201 ? -13.954 -0.654 -6.320 1.00 43.81 201 ARG A C 1
ATOM 1602 O O . ARG A 1 201 ? -13.180 -0.898 -5.417 1.00 43.81 201 ARG A O 1
ATOM 1609 N N . SER A 1 202 ? -13.534 -0.149 -7.478 1.00 41.69 202 SER A N 1
ATOM 1610 C CA . SER A 1 202 ? -12.215 0.493 -7.533 1.00 41.69 202 SER A CA 1
ATOM 1611 C C . SER A 1 202 ? -12.230 1.667 -6.552 1.00 41.69 202 SER A C 1
ATOM 1613 O O . SER A 1 202 ? -13.244 2.374 -6.513 1.00 41.69 202 SER A O 1
ATOM 1615 N N . PRO A 1 203 ? -11.149 1.916 -5.794 1.00 48.53 203 PRO A N 1
ATOM 1616 C CA . PRO A 1 203 ? -11.062 3.152 -5.036 1.00 48.53 203 PRO A CA 1
ATOM 1617 C C . PRO A 1 203 ? -11.199 4.268 -6.063 1.00 48.53 203 PRO A C 1
ATOM 1619 O O . PRO A 1 203 ? -10.492 4.268 -7.076 1.00 48.53 203 PRO A O 1
ATOM 1622 N N . THR A 1 204 ? -12.149 5.183 -5.868 1.00 45.53 204 THR A N 1
ATOM 1623 C CA . THR A 1 204 ? -12.216 6.373 -6.713 1.00 45.53 204 THR A CA 1
ATOM 1624 C C . THR A 1 204 ? -10.862 7.057 -6.602 1.00 45.53 204 THR A C 1
ATOM 1626 O O . THR A 1 204 ? -10.504 7.547 -5.535 1.00 45.53 204 THR A O 1
ATOM 1629 N N . ILE A 1 205 ? -10.080 7.022 -7.681 1.00 52.31 205 ILE A N 1
ATOM 1630 C CA . ILE A 1 205 ? -8.760 7.644 -7.767 1.00 52.31 205 ILE A CA 1
ATOM 1631 C C . ILE A 1 205 ? -8.987 9.158 -7.650 1.00 52.31 205 ILE A C 1
ATOM 1633 O O . ILE A 1 205 ? -9.225 9.840 -8.643 1.00 52.31 205 ILE A O 1
ATOM 1637 N N . ARG A 1 206 ? -8.983 9.693 -6.422 1.00 53.97 206 ARG A N 1
ATOM 1638 C CA . ARG A 1 206 ? -9.225 11.117 -6.140 1.00 53.97 206 ARG A CA 1
ATOM 1639 C C . ARG A 1 206 ? -7.923 11.910 -6.282 1.00 53.97 206 ARG A C 1
ATOM 1641 O O . ARG A 1 206 ? -7.351 12.406 -5.314 1.00 53.97 206 ARG A O 1
ATOM 1648 N N . TRP A 1 207 ? -7.438 12.039 -7.512 1.00 54.25 207 TRP A N 1
ATOM 1649 C CA . TRP A 1 207 ? -6.404 13.017 -7.849 1.00 54.25 207 TRP A CA 1
ATOM 1650 C C . TRP A 1 207 ? -7.052 14.140 -8.663 1.00 54.25 207 TRP A C 1
ATOM 1652 O O . TRP A 1 207 ? -7.368 13.959 -9.829 1.00 54.25 207 TRP A O 1
ATOM 1662 N N . SER A 1 208 ? -7.277 15.299 -8.045 1.00 45.97 208 SER A N 1
ATOM 1663 C CA . SER A 1 208 ? -7.597 16.548 -8.742 1.00 45.97 208 SER A CA 1
ATOM 1664 C C . SER A 1 208 ? -6.315 17.388 -8.847 1.00 45.97 208 SER A C 1
ATOM 1666 O O . SER A 1 208 ? -5.739 17.780 -7.831 1.00 45.97 208 SER A O 1
ATOM 1668 N N . GLY A 1 209 ? -5.802 17.607 -10.064 1.00 57.47 209 GLY A N 1
ATOM 1669 C CA . GLY A 1 209 ? -4.595 18.416 -10.331 1.00 57.47 209 GLY A CA 1
ATOM 1670 C C . GLY A 1 209 ? -3.381 17.620 -10.832 1.00 57.47 209 GLY A C 1
ATOM 1671 O O . GLY A 1 209 ? -3.544 16.522 -11.338 1.00 57.47 209 GLY A O 1
ATOM 1672 N N . SER A 1 210 ? -2.164 18.183 -10.721 1.00 53.34 210 SER A N 1
ATOM 1673 C CA . SER A 1 210 ? -0.882 17.572 -11.150 1.00 53.34 210 SER A CA 1
ATOM 1674 C C . SER A 1 210 ? -0.763 16.108 -10.687 1.00 53.34 210 SER A C 1
ATOM 1676 O O . SER A 1 210 ? -0.415 15.823 -9.538 1.00 53.34 210 SER A O 1
ATOM 1678 N N . HIS A 1 211 ? -1.084 15.184 -11.593 1.00 66.56 211 HIS A N 1
ATOM 1679 C CA . HIS A 1 211 ? -1.142 13.752 -11.328 1.00 66.56 211 HIS A CA 1
ATOM 1680 C C . HIS A 1 211 ? 0.282 13.211 -11.139 1.00 66.56 211 HIS A C 1
ATOM 1682 O O . HIS A 1 211 ? 1.153 13.436 -11.978 1.00 66.56 211 HIS A O 1
ATOM 1688 N N . ARG A 1 212 ? 0.529 12.491 -10.034 1.00 78.19 212 ARG A N 1
ATOM 1689 C CA . ARG A 1 212 ? 1.791 11.757 -9.784 1.00 78.19 212 ARG A CA 1
ATOM 1690 C C . ARG A 1 212 ? 1.914 10.470 -10.596 1.00 78.19 212 ARG A C 1
ATOM 1692 O O . ARG A 1 212 ? 2.863 9.716 -10.417 1.00 78.19 212 ARG A O 1
ATOM 1699 N N . PHE A 1 213 ? 0.953 10.215 -11.466 1.00 86.50 213 PHE A N 1
ATOM 1700 C CA . PHE A 1 213 ? 0.899 9.010 -12.252 1.00 86.50 213 PHE A CA 1
ATOM 1701 C C . PHE A 1 213 ? 0.585 9.315 -13.701 1.00 86.50 213 PHE A C 1
ATOM 1703 O O . PHE A 1 213 ? -0.068 10.305 -14.028 1.00 86.50 213 PHE A O 1
ATOM 1710 N N . ASP A 1 214 ? 1.051 8.411 -14.541 1.00 89.50 214 ASP A N 1
ATOM 1711 C CA . ASP A 1 214 ? 0.729 8.319 -15.949 1.00 89.50 214 ASP A CA 1
ATOM 1712 C C . ASP A 1 214 ? 0.097 6.939 -16.189 1.00 89.50 214 ASP A C 1
ATOM 1714 O O . ASP A 1 214 ? -0.083 6.126 -15.272 1.00 89.50 214 ASP A O 1
ATOM 1718 N N . LYS A 1 215 ? -0.268 6.670 -17.432 1.00 91.62 215 LYS A N 1
ATOM 1719 C CA . LYS A 1 215 ? -0.734 5.369 -17.876 1.00 91.62 215 LYS A CA 1
ATOM 1720 C C . LYS A 1 215 ? 0.175 4.852 -18.982 1.00 91.62 215 LYS A C 1
ATOM 1722 O O . LYS A 1 215 ? 0.638 5.608 -19.837 1.00 91.62 215 LYS A O 1
ATOM 1727 N N . THR A 1 216 ? 0.422 3.544 -19.001 1.00 92.81 216 THR A N 1
ATOM 1728 C CA . THR A 1 216 ? 1.191 2.925 -20.086 1.00 92.81 216 THR A CA 1
ATOM 1729 C C . THR A 1 216 ? 0.538 3.222 -21.439 1.00 92.81 216 THR A C 1
ATOM 1731 O O . THR A 1 216 ? -0.663 3.029 -21.637 1.00 92.81 216 THR A O 1
ATOM 1734 N N . LYS A 1 217 ? 1.333 3.695 -22.403 1.00 92.19 217 LYS A N 1
ATOM 1735 C CA . LYS A 1 217 ? 0.825 4.064 -23.737 1.00 92.19 217 LYS A CA 1
ATOM 1736 C C . LYS A 1 217 ? 0.472 2.849 -24.597 1.00 92.19 217 LYS A C 1
ATOM 1738 O O . LYS A 1 217 ? -0.400 2.935 -25.462 1.00 92.19 217 LYS A O 1
ATOM 1743 N N . HIS A 1 218 ? 1.121 1.717 -24.335 1.00 92.06 218 HIS A N 1
ATOM 1744 C CA . HIS A 1 218 ? 0.967 0.471 -25.077 1.00 92.06 218 HIS A CA 1
ATOM 1745 C C . HIS A 1 218 ? 0.954 -0.721 -24.120 1.00 92.06 218 HIS A C 1
ATOM 1747 O O . HIS A 1 218 ? 1.510 -0.648 -23.022 1.00 92.06 218 HIS A O 1
ATOM 1753 N N . ALA A 1 219 ? 0.337 -1.819 -24.557 1.00 95.69 219 ALA A N 1
ATOM 1754 C CA . ALA A 1 219 ? 0.528 -3.101 -23.898 1.00 95.69 219 ALA A CA 1
ATOM 1755 C C . ALA A 1 219 ? 1.979 -3.558 -24.105 1.00 95.69 219 ALA A C 1
ATOM 1757 O O . ALA A 1 219 ? 2.573 -3.306 -25.154 1.00 95.69 219 ALA A O 1
ATOM 1758 N N . SER A 1 220 ? 2.551 -4.214 -23.104 1.00 96.19 220 SER A N 1
ATOM 1759 C CA . SER A 1 220 ? 3.948 -4.656 -23.118 1.00 96.19 220 SER A CA 1
ATOM 1760 C C . SER A 1 220 ? 4.077 -6.022 -22.457 1.00 96.19 220 SER A C 1
ATOM 1762 O O . SER A 1 220 ? 3.356 -6.333 -21.509 1.00 96.19 220 SER A O 1
ATOM 1764 N N . ARG A 1 221 ? 4.977 -6.859 -22.978 1.00 97.62 221 ARG A N 1
ATOM 1765 C CA . ARG A 1 221 ? 5.253 -8.199 -22.447 1.00 97.62 221 ARG A CA 1
ATOM 1766 C C . ARG A 1 221 ? 6.481 -8.144 -21.547 1.00 97.62 221 ARG A C 1
ATOM 1768 O O . ARG A 1 221 ? 7.448 -7.482 -21.893 1.00 97.62 221 ARG A O 1
ATOM 1775 N N . TRP A 1 222 ? 6.444 -8.845 -20.425 1.00 97.12 222 TRP A N 1
ATOM 1776 C CA . TRP A 1 222 ? 7.466 -8.832 -19.377 1.00 97.12 222 TRP A CA 1
ATOM 1777 C C . TRP A 1 222 ? 7.739 -10.255 -18.905 1.00 97.12 222 TRP A C 1
ATOM 1779 O O . TRP A 1 222 ? 6.853 -11.103 -19.001 1.00 97.12 222 TRP A O 1
ATOM 1789 N N . MET A 1 223 ? 8.922 -10.507 -18.349 1.00 96.56 223 MET A N 1
ATOM 1790 C CA . MET A 1 223 ? 9.170 -11.711 -17.553 1.00 96.56 223 MET A CA 1
ATOM 1791 C C . MET A 1 223 ? 8.980 -11.352 -16.081 1.00 96.56 223 MET A C 1
ATOM 1793 O O . MET A 1 223 ? 9.742 -10.570 -15.532 1.00 96.56 223 MET A O 1
ATOM 1797 N N . ILE A 1 224 ? 7.932 -11.859 -15.439 1.00 92.44 224 ILE A N 1
ATOM 1798 C CA . ILE A 1 224 ? 7.642 -11.599 -14.023 1.00 92.44 224 ILE A CA 1
ATOM 1799 C C . ILE A 1 224 ? 7.605 -12.945 -13.316 1.00 92.44 224 ILE A C 1
ATOM 1801 O O . ILE A 1 224 ? 6.856 -13.831 -13.726 1.00 92.44 224 ILE A O 1
ATOM 1805 N N . ASN A 1 225 ? 8.435 -13.117 -12.284 1.00 88.12 225 ASN A N 1
ATOM 1806 C CA . ASN A 1 225 ? 8.621 -14.401 -11.599 1.00 88.12 225 ASN A CA 1
ATOM 1807 C C . ASN A 1 225 ? 8.856 -15.552 -12.591 1.00 88.12 225 ASN A C 1
ATOM 1809 O O . ASN A 1 225 ? 8.205 -16.594 -12.515 1.00 88.12 225 ASN A O 1
ATOM 1813 N N . TRP A 1 226 ? 9.749 -15.322 -13.562 1.00 88.62 226 TRP A N 1
ATOM 1814 C CA . TRP A 1 226 ? 10.120 -16.286 -14.609 1.00 88.62 226 TRP A CA 1
ATOM 1815 C C . TRP A 1 226 ? 8.982 -16.687 -15.558 1.00 88.62 226 TRP A C 1
ATOM 1817 O O . TRP A 1 226 ? 9.128 -17.617 -16.349 1.00 88.62 226 TRP A O 1
ATOM 1827 N N . LYS A 1 227 ? 7.849 -15.978 -15.522 1.00 94.06 227 LYS A N 1
ATOM 1828 C CA . LYS A 1 227 ? 6.696 -16.228 -16.389 1.00 94.06 227 LYS A CA 1
ATOM 1829 C C . LYS A 1 227 ? 6.435 -15.034 -17.305 1.00 94.06 227 LYS A C 1
ATOM 1831 O O . LYS A 1 227 ? 6.523 -13.889 -16.858 1.00 94.06 227 LYS A O 1
ATOM 1836 N N . PRO A 1 228 ? 6.082 -15.267 -18.579 1.00 95.56 228 PRO A N 1
ATOM 1837 C CA . PRO A 1 228 ? 5.688 -14.189 -19.466 1.00 95.56 228 PRO A CA 1
ATOM 1838 C C . PRO A 1 228 ? 4.343 -13.606 -19.018 1.00 95.56 228 PRO A C 1
ATOM 1840 O O . PRO A 1 228 ? 3.337 -14.310 -18.971 1.00 95.56 228 PRO A O 1
ATOM 1843 N N . VAL A 1 229 ? 4.319 -12.307 -18.739 1.00 96.06 229 VAL A N 1
ATOM 1844 C CA . VAL A 1 229 ? 3.121 -11.555 -18.354 1.00 96.06 229 VAL A CA 1
ATOM 1845 C C . VAL A 1 229 ? 2.932 -10.393 -19.318 1.00 96.06 229 VAL A C 1
ATOM 1847 O O . VAL A 1 229 ? 3.882 -9.689 -19.659 1.00 96.06 229 VAL A O 1
ATOM 1850 N N . THR A 1 230 ? 1.698 -10.180 -19.770 1.00 96.94 230 THR A N 1
ATOM 1851 C CA . THR A 1 230 ? 1.349 -8.993 -20.558 1.00 96.94 230 THR A CA 1
ATOM 1852 C C . THR A 1 230 ? 0.748 -7.948 -19.633 1.00 96.94 230 THR A C 1
ATOM 1854 O O . THR A 1 230 ? -0.325 -8.159 -19.075 1.00 96.94 230 THR A O 1
ATOM 1857 N N . ILE A 1 231 ? 1.427 -6.813 -19.493 1.00 94.88 231 ILE A N 1
ATOM 1858 C CA . ILE A 1 231 ? 0.868 -5.629 -18.847 1.00 94.88 231 ILE A CA 1
ATOM 1859 C C . ILE A 1 231 ? 0.068 -4.870 -19.902 1.00 94.88 231 ILE A C 1
ATOM 1861 O O . ILE A 1 231 ? 0.580 -4.550 -20.980 1.00 94.88 231 ILE A O 1
ATOM 1865 N N . ALA A 1 232 ? -1.203 -4.617 -19.603 1.00 95.12 232 ALA A N 1
ATOM 1866 C CA . ALA A 1 232 ? -2.127 -3.985 -20.528 1.00 95.12 232 ALA A CA 1
ATOM 1867 C C . ALA A 1 232 ? -1.727 -2.537 -20.860 1.00 95.12 232 ALA A C 1
ATOM 1869 O O . ALA A 1 232 ? -0.952 -1.873 -20.165 1.00 95.12 232 ALA A O 1
ATOM 1870 N N . LYS A 1 233 ? -2.291 -2.027 -21.956 1.00 94.50 233 LYS A N 1
ATOM 1871 C CA . LYS A 1 233 ? -2.310 -0.588 -22.213 1.00 94.50 233 LYS A CA 1
ATOM 1872 C C . LYS A 1 233 ? -3.135 0.094 -21.120 1.00 94.50 233 LYS A C 1
ATOM 1874 O O . LYS A 1 233 ? -4.087 -0.482 -20.603 1.00 94.50 233 LYS A O 1
ATOM 1879 N N . ASN A 1 234 ? -2.823 1.352 -20.846 1.00 92.81 234 ASN A N 1
ATOM 1880 C CA . ASN A 1 234 ? -3.501 2.197 -19.877 1.00 92.81 234 ASN A CA 1
ATOM 1881 C C . ASN A 1 234 ? -3.330 1.750 -18.410 1.00 92.81 234 ASN A C 1
ATOM 1883 O O . ASN A 1 234 ? -4.079 2.210 -17.544 1.00 92.81 234 ASN A O 1
ATOM 1887 N N . THR A 1 235 ? -2.351 0.889 -18.118 1.00 92.69 235 THR A N 1
ATOM 1888 C CA . THR A 1 235 ? -2.021 0.481 -16.748 1.00 92.69 235 THR A CA 1
ATOM 1889 C C . THR A 1 235 ? -1.361 1.650 -16.007 1.00 92.69 235 THR A C 1
ATOM 1891 O O . THR A 1 235 ? -0.441 2.256 -16.566 1.00 92.69 235 THR A O 1
ATOM 1894 N N . PRO A 1 236 ? -1.800 1.991 -14.780 1.00 92.88 236 PRO A N 1
ATOM 1895 C CA . PRO A 1 236 ? -1.197 3.071 -14.005 1.00 92.88 236 PRO A CA 1
ATOM 1896 C C . PRO A 1 236 ? 0.289 2.837 -13.709 1.00 92.88 236 PRO A C 1
ATOM 1898 O O . PRO A 1 236 ? 0.694 1.735 -13.336 1.00 92.88 236 PRO A O 1
ATOM 1901 N N . CYS A 1 237 ? 1.093 3.888 -13.838 1.00 94.31 237 CYS A N 1
ATOM 1902 C CA . CYS A 1 237 ? 2.511 3.893 -13.488 1.00 94.31 237 CYS A CA 1
ATOM 1903 C C . CYS A 1 237 ? 2.936 5.249 -12.911 1.00 94.31 237 CYS A C 1
ATOM 1905 O O . CYS A 1 237 ? 2.253 6.255 -13.094 1.00 94.31 237 CYS A O 1
ATOM 1907 N N . ILE A 1 238 ? 4.075 5.290 -12.221 1.00 94.06 238 ILE A N 1
ATOM 1908 C CA . ILE A 1 238 ? 4.649 6.529 -11.667 1.00 94.06 238 ILE A CA 1
ATOM 1909 C C . ILE A 1 238 ? 5.939 6.831 -12.418 1.00 94.06 238 ILE A C 1
ATOM 1911 O O . ILE A 1 238 ? 6.846 6.005 -12.436 1.00 94.06 238 ILE A O 1
ATOM 1915 N N . ALA A 1 239 ? 6.034 8.000 -13.047 1.00 92.75 239 ALA A N 1
ATOM 1916 C CA . ALA A 1 239 ? 7.268 8.429 -13.697 1.00 92.75 239 ALA A CA 1
ATOM 1917 C C . ALA A 1 239 ? 8.296 8.892 -12.655 1.00 92.75 239 ALA A C 1
ATOM 1919 O O . ALA A 1 239 ? 7.949 9.644 -11.747 1.00 92.75 239 ALA A O 1
ATOM 1920 N N . LEU A 1 240 ? 9.556 8.477 -12.810 1.00 93.56 240 LEU A N 1
ATOM 1921 C CA . LEU A 1 240 ? 10.645 8.787 -11.872 1.00 93.56 240 LEU A CA 1
ATOM 1922 C C . LEU A 1 240 ? 11.608 9.861 -12.400 1.00 93.56 240 LEU A C 1
ATOM 1924 O O . LEU A 1 240 ? 12.792 9.886 -12.070 1.00 93.56 240 LEU A O 1
ATOM 1928 N N . ASN A 1 241 ? 11.105 10.754 -13.252 1.00 89.06 241 ASN A N 1
ATOM 1929 C CA . ASN A 1 241 ? 11.872 11.834 -13.877 1.00 89.06 241 ASN A CA 1
ATOM 1930 C C . ASN A 1 241 ? 11.826 13.155 -13.089 1.00 89.06 241 ASN A C 1
ATOM 1932 O O . ASN A 1 241 ? 12.328 14.173 -13.568 1.00 89.06 241 ASN A O 1
ATOM 1936 N N . TRP A 1 242 ? 11.196 13.158 -11.915 1.00 91.56 242 TRP A N 1
ATOM 1937 C CA . TRP A 1 242 ? 11.171 14.310 -11.021 1.00 91.56 242 TRP A CA 1
ATOM 1938 C C . TRP A 1 242 ? 12.515 14.437 -10.306 1.00 91.56 242 TRP A C 1
ATOM 1940 O O . TRP A 1 242 ? 13.219 13.448 -10.093 1.00 91.56 242 TRP A O 1
ATOM 1950 N N . TYR A 1 243 ? 12.885 15.670 -9.975 1.00 92.19 243 TYR A N 1
ATOM 1951 C CA . TYR A 1 243 ? 14.150 15.971 -9.325 1.00 92.19 243 TYR A CA 1
ATOM 1952 C C . TYR A 1 243 ? 14.038 17.212 -8.446 1.00 92.19 243 TYR A C 1
ATOM 1954 O O . TYR A 1 243 ? 13.230 18.106 -8.711 1.00 92.19 243 TYR A O 1
ATOM 1962 N N . THR A 1 244 ? 14.910 17.299 -7.447 1.00 91.00 244 THR A N 1
ATOM 1963 C CA . THR A 1 244 ? 15.253 18.563 -6.791 1.00 91.00 244 THR A CA 1
ATOM 1964 C C . THR A 1 244 ? 16.540 19.114 -7.406 1.00 91.00 244 THR A C 1
ATOM 1966 O O . THR A 1 244 ? 17.356 18.377 -7.962 1.00 91.00 244 THR A O 1
ATOM 1969 N N . LYS A 1 245 ? 16.700 20.438 -7.396 1.00 92.56 245 LYS A N 1
ATOM 1970 C CA . LYS A 1 245 ? 17.914 21.107 -7.882 1.00 92.56 245 LYS A CA 1
ATOM 1971 C C . LYS A 1 245 ? 18.334 22.160 -6.856 1.00 92.56 245 LYS A C 1
ATOM 1973 O O . LYS A 1 245 ? 17.865 23.296 -6.962 1.00 92.56 245 LYS A O 1
ATOM 1978 N N . PRO A 1 246 ? 19.146 21.7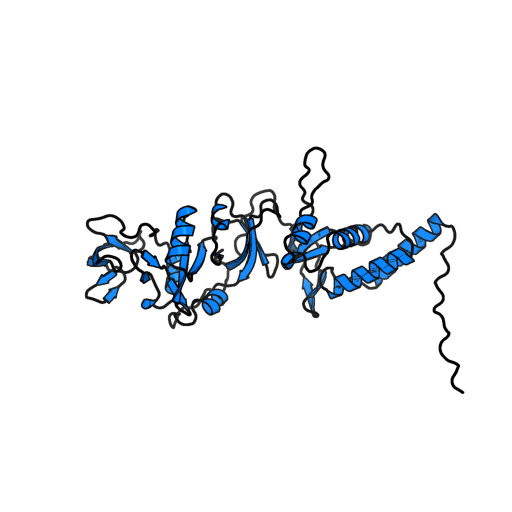87 -5.852 1.00 92.06 246 PRO A N 1
ATOM 1979 C CA . PRO A 1 246 ? 19.702 22.750 -4.913 1.00 92.06 246 PRO A CA 1
ATOM 1980 C C . PRO A 1 246 ? 20.585 23.772 -5.642 1.00 92.06 246 PRO A C 1
ATOM 1982 O O . PRO A 1 246 ? 21.087 23.530 -6.745 1.00 92.06 246 PRO A O 1
ATOM 1985 N N . VAL A 1 247 ? 20.733 24.957 -5.054 1.00 94.25 247 VAL A N 1
ATOM 1986 C CA . VAL A 1 247 ? 21.530 26.035 -5.651 1.00 94.25 247 VAL A CA 1
ATOM 1987 C C . VAL A 1 247 ? 22.998 25.612 -5.681 1.00 94.25 247 VAL A C 1
ATOM 1989 O O . VAL A 1 247 ? 23.553 25.248 -4.654 1.00 94.25 247 VAL A O 1
ATOM 1992 N N . GLY A 1 248 ? 23.623 25.666 -6.859 1.00 93.88 248 GLY A N 1
ATOM 1993 C CA . GLY A 1 248 ? 25.025 25.268 -7.042 1.00 93.88 248 GLY A CA 1
ATOM 1994 C C . GLY A 1 248 ? 25.264 23.757 -7.153 1.00 93.88 248 GLY A C 1
ATOM 1995 O O . GLY A 1 248 ? 26.396 23.354 -7.398 1.00 93.88 248 GLY A O 1
ATOM 1996 N N . GLU A 1 249 ? 24.222 22.928 -7.049 1.00 93.00 249 GLU A N 1
ATOM 1997 C CA . GLU A 1 249 ? 24.337 21.466 -7.063 1.00 93.00 249 GLU A CA 1
ATOM 1998 C C . GLU A 1 249 ? 23.711 20.823 -8.316 1.00 93.00 249 GLU A C 1
ATOM 2000 O O . GLU A 1 249 ? 22.844 21.414 -8.982 1.00 93.00 249 GLU A O 1
ATOM 2005 N N . PRO A 1 250 ? 24.138 19.595 -8.678 1.00 91.88 250 PRO A N 1
ATOM 2006 C CA . PRO A 1 250 ? 23.482 18.823 -9.724 1.00 91.88 250 PRO A CA 1
ATOM 2007 C C . PRO A 1 250 ? 22.033 18.471 -9.352 1.00 91.88 250 PRO A C 1
ATOM 2009 O O . PRO A 1 250 ? 21.612 18.519 -8.199 1.00 91.88 250 PRO A O 1
ATOM 2012 N N . ARG A 1 251 ? 21.246 18.090 -10.364 1.00 93.44 251 ARG A N 1
ATOM 2013 C CA . ARG A 1 251 ? 19.892 17.566 -10.141 1.00 93.44 251 ARG A CA 1
ATOM 2014 C C . ARG A 1 251 ? 19.966 16.252 -9.368 1.00 93.44 251 ARG A C 1
ATOM 2016 O O . ARG A 1 251 ? 20.704 15.357 -9.771 1.00 93.44 251 ARG A O 1
ATOM 2023 N N . ILE A 1 252 ? 19.127 16.122 -8.348 1.00 90.94 252 ILE A N 1
ATOM 2024 C CA . ILE A 1 252 ? 18.941 14.891 -7.583 1.00 90.94 252 ILE A CA 1
ATOM 2025 C C . ILE A 1 252 ? 17.617 14.280 -8.037 1.00 90.94 252 ILE A C 1
ATOM 2027 O O . ILE A 1 252 ? 16.550 14.798 -7.705 1.00 90.94 252 ILE A O 1
ATOM 2031 N N . TYR A 1 253 ? 17.676 13.227 -8.855 1.00 92.00 253 TYR A N 1
ATOM 2032 C CA . TYR A 1 253 ? 16.476 12.579 -9.386 1.00 92.00 253 TYR A CA 1
ATOM 2033 C C . TYR A 1 253 ? 15.890 11.577 -8.391 1.00 92.00 253 TYR A C 1
ATOM 2035 O O . TYR A 1 253 ? 16.621 10.834 -7.733 1.00 92.00 253 TYR A O 1
ATOM 2043 N N . GLU A 1 254 ? 14.558 11.484 -8.356 1.00 92.44 254 GLU A N 1
ATOM 2044 C CA . GLU A 1 254 ? 13.847 10.509 -7.518 1.00 92.44 254 GLU A CA 1
ATOM 2045 C C . GLU A 1 254 ? 14.295 9.076 -7.819 1.00 92.44 254 GLU A C 1
ATOM 2047 O O . GLU A 1 254 ? 14.480 8.287 -6.898 1.00 92.44 254 GLU A O 1
ATOM 2052 N N . ARG A 1 255 ? 14.522 8.735 -9.097 1.00 92.69 255 ARG A N 1
ATOM 2053 C CA . ARG A 1 255 ? 14.973 7.391 -9.493 1.00 92.69 255 ARG A CA 1
ATOM 2054 C C . ARG A 1 255 ? 16.275 6.974 -8.798 1.00 92.69 255 ARG A C 1
ATOM 2056 O O . ARG A 1 255 ? 16.381 5.831 -8.366 1.00 92.69 255 ARG A O 1
ATOM 2063 N N . ASP A 1 256 ? 17.219 7.901 -8.638 1.00 91.88 256 ASP A N 1
ATOM 2064 C CA . ASP A 1 256 ? 18.521 7.622 -8.030 1.00 91.88 256 ASP A CA 1
ATOM 2065 C C . ASP A 1 256 ? 18.350 7.442 -6.517 1.00 91.88 256 ASP A C 1
ATOM 2067 O O . ASP A 1 256 ? 18.871 6.501 -5.920 1.00 91.88 256 ASP A O 1
ATOM 2071 N N . GLN A 1 257 ? 17.534 8.298 -5.896 1.00 91.81 257 GLN A N 1
ATOM 2072 C CA . GLN A 1 257 ? 17.218 8.180 -4.478 1.00 91.81 257 GLN A CA 1
ATOM 2073 C C . GLN A 1 257 ? 16.447 6.892 -4.159 1.00 91.81 257 GLN A C 1
ATOM 2075 O O . GLN A 1 257 ? 16.735 6.263 -3.145 1.00 91.81 257 GLN A O 1
ATOM 2080 N N . ILE A 1 258 ? 15.502 6.467 -5.000 1.00 92.75 258 ILE A N 1
ATOM 2081 C CA . ILE A 1 258 ? 14.752 5.219 -4.790 1.00 92.75 258 ILE A CA 1
ATOM 2082 C C . ILE A 1 258 ? 15.679 4.021 -4.860 1.00 92.75 258 ILE A C 1
ATOM 2084 O O . ILE A 1 258 ? 15.620 3.161 -3.987 1.00 92.75 258 ILE A O 1
ATOM 2088 N N . VAL A 1 259 ? 16.540 3.969 -5.875 1.00 93.44 259 VAL A N 1
ATOM 2089 C CA . VAL A 1 259 ? 17.471 2.853 -6.029 1.00 93.44 259 VAL A CA 1
ATOM 2090 C C . VAL A 1 259 ? 18.414 2.745 -4.829 1.00 93.44 259 VAL A C 1
ATOM 2092 O O . VAL A 1 259 ? 18.671 1.640 -4.360 1.00 93.44 259 VAL A O 1
ATOM 2095 N N . ASN A 1 260 ? 18.864 3.878 -4.288 1.00 91.31 260 ASN A N 1
ATOM 2096 C CA . ASN A 1 260 ? 19.815 3.891 -3.179 1.00 91.31 260 ASN A CA 1
ATOM 2097 C C . ASN A 1 260 ? 19.177 3.634 -1.803 1.00 91.31 260 ASN A C 1
ATOM 2099 O O . ASN A 1 260 ? 19.832 3.057 -0.942 1.00 91.31 260 ASN A O 1
ATOM 2103 N N . HIS A 1 261 ? 17.927 4.054 -1.578 1.00 91.50 261 HIS A N 1
ATOM 2104 C CA . HIS A 1 261 ? 17.302 4.002 -0.246 1.00 91.50 261 HIS A CA 1
ATOM 2105 C C . HIS A 1 261 ? 16.192 2.951 -0.114 1.00 91.50 261 HIS A C 1
ATOM 2107 O O . HIS A 1 261 ? 15.852 2.566 1.000 1.00 91.50 261 HIS A O 1
ATOM 2113 N N . HIS A 1 262 ? 15.631 2.465 -1.227 1.00 94.44 262 HIS A N 1
ATOM 2114 C CA . HIS A 1 262 ? 14.472 1.565 -1.237 1.00 94.44 262 HIS A CA 1
ATOM 2115 C C . HIS A 1 2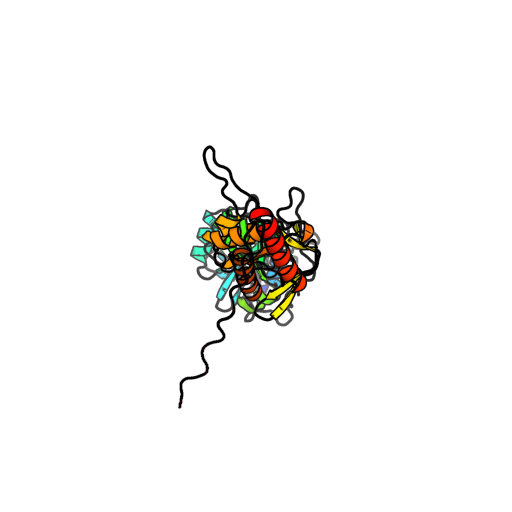62 ? 14.748 0.319 -2.093 1.00 94.44 262 HIS A C 1
ATOM 2117 O O . HIS A 1 262 ? 14.137 0.157 -3.155 1.00 94.44 262 HIS A O 1
ATOM 2123 N N . PRO A 1 263 ? 15.628 -0.605 -1.651 1.00 92.81 263 PRO A N 1
ATOM 2124 C CA . PRO A 1 263 ? 16.051 -1.769 -2.444 1.00 92.81 263 PRO A CA 1
ATOM 2125 C C . PRO A 1 263 ? 14.881 -2.663 -2.882 1.00 92.81 263 PRO A C 1
ATOM 2127 O O . PRO A 1 263 ? 14.897 -3.245 -3.967 1.00 92.81 263 PRO A O 1
ATOM 2130 N N . VAL A 1 264 ? 13.824 -2.712 -2.068 1.00 92.38 264 VAL A N 1
ATOM 2131 C CA . VAL A 1 264 ? 12.583 -3.441 -2.356 1.00 92.38 264 VAL A CA 1
ATOM 2132 C C . VAL A 1 264 ? 11.857 -2.888 -3.592 1.00 92.38 264 VAL A C 1
ATOM 2134 O O . VAL A 1 264 ? 11.303 -3.663 -4.370 1.00 92.38 264 VAL A O 1
ATOM 2137 N N . LEU A 1 265 ? 11.872 -1.567 -3.804 1.00 94.62 265 LEU A N 1
ATOM 2138 C CA . LEU A 1 265 ? 11.344 -0.946 -5.024 1.00 94.62 265 LEU A CA 1
ATOM 2139 C C . LEU A 1 265 ? 12.355 -0.989 -6.165 1.00 94.62 265 LEU A C 1
ATOM 2141 O O . LEU A 1 265 ? 11.954 -1.143 -7.319 1.00 94.62 265 LEU A O 1
ATOM 2145 N N . ALA A 1 266 ? 13.644 -0.861 -5.844 1.00 95.56 266 ALA A N 1
ATOM 2146 C CA . ALA A 1 266 ? 14.738 -0.778 -6.803 1.00 95.56 266 ALA A CA 1
ATOM 2147 C C . ALA A 1 266 ? 14.814 -1.984 -7.744 1.00 95.56 266 ALA A C 1
ATOM 2149 O O . ALA A 1 266 ? 15.418 -1.872 -8.802 1.00 95.56 266 ALA A O 1
ATOM 2150 N N . ASN A 1 267 ? 14.212 -3.130 -7.398 1.00 95.00 267 ASN A N 1
ATOM 2151 C CA . ASN A 1 267 ? 14.131 -4.299 -8.280 1.00 95.00 267 ASN A CA 1
ATOM 2152 C C . ASN A 1 267 ? 15.519 -4.800 -8.746 1.00 95.00 267 ASN A C 1
ATOM 2154 O O . ASN A 1 267 ? 15.701 -5.281 -9.867 1.00 95.00 267 ASN A O 1
ATOM 2158 N N . GLY A 1 268 ? 16.537 -4.627 -7.897 1.00 95.38 268 GLY A N 1
ATOM 2159 C CA . GLY A 1 268 ? 17.929 -4.966 -8.200 1.00 95.38 268 GLY A CA 1
ATOM 2160 C C . GLY A 1 268 ? 18.619 -4.046 -9.214 1.00 95.38 268 GLY A C 1
ATOM 2161 O O . GLY A 1 268 ? 19.668 -4.415 -9.736 1.00 95.38 268 GLY A O 1
ATOM 2162 N N . TRP A 1 269 ? 18.052 -2.880 -9.531 1.00 97.19 269 TRP A N 1
ATOM 2163 C CA . TRP A 1 269 ? 18.781 -1.830 -10.241 1.00 97.19 269 TRP A CA 1
ATOM 2164 C C . TRP A 1 269 ? 19.890 -1.252 -9.358 1.00 97.19 269 TRP A C 1
ATOM 2166 O O . TRP A 1 269 ? 19.691 -1.050 -8.164 1.00 97.19 269 TRP A O 1
ATOM 2176 N N . SER A 1 270 ? 21.028 -0.919 -9.966 1.00 93.94 270 SER A N 1
ATOM 2177 C CA . SER A 1 270 ? 21.935 0.107 -9.447 1.00 93.94 270 SER A CA 1
ATOM 2178 C C . SER A 1 270 ? 21.641 1.431 -10.157 1.00 93.94 270 SER A C 1
ATOM 2180 O O . SER A 1 270 ? 21.118 1.429 -11.276 1.00 93.94 270 SER A O 1
ATOM 2182 N N . ALA A 1 271 ? 21.979 2.568 -9.539 1.00 91.50 271 ALA A N 1
ATOM 2183 C CA . ALA A 1 271 ? 21.760 3.876 -10.166 1.00 91.50 271 ALA A CA 1
ATOM 2184 C C . ALA A 1 271 ? 22.514 3.987 -11.507 1.00 91.50 271 ALA A C 1
ATOM 2186 O O . ALA A 1 271 ? 21.992 4.519 -12.486 1.00 91.50 271 ALA A O 1
ATOM 2187 N N . VAL A 1 272 ? 23.715 3.400 -11.577 1.00 93.06 272 VAL A N 1
ATOM 2188 C CA . VAL A 1 272 ? 24.543 3.357 -12.789 1.00 93.06 272 VAL A CA 1
ATOM 2189 C C . VAL A 1 272 ? 23.863 2.561 -13.903 1.00 93.06 272 VAL A C 1
ATOM 2191 O O . VAL A 1 272 ? 23.724 3.079 -15.011 1.00 93.06 272 VAL A O 1
ATOM 2194 N N . GLU A 1 273 ? 23.404 1.336 -13.628 1.00 95.12 273 GLU A N 1
ATOM 2195 C CA . GLU A 1 273 ? 22.768 0.506 -14.660 1.00 95.12 273 GLU A CA 1
ATOM 2196 C C . GLU A 1 273 ? 21.411 1.063 -15.094 1.00 95.12 273 GLU A C 1
ATOM 2198 O O . GLU A 1 273 ? 21.091 1.023 -16.282 1.00 95.12 273 GLU A O 1
ATOM 2203 N N . LEU A 1 274 ? 20.642 1.654 -14.173 1.00 96.00 274 LEU A N 1
ATOM 2204 C CA . LEU A 1 274 ? 19.370 2.290 -14.512 1.00 96.00 274 LEU A CA 1
ATOM 2205 C C . LEU A 1 274 ? 19.579 3.417 -15.533 1.00 96.00 274 LEU A C 1
ATOM 2207 O O . LEU A 1 274 ? 18.955 3.422 -16.596 1.00 96.00 274 LEU A O 1
ATOM 2211 N N . VAL A 1 275 ? 20.526 4.320 -15.254 1.00 94.12 275 VAL A N 1
ATOM 2212 C CA . VAL A 1 275 ? 20.873 5.426 -16.157 1.00 94.12 275 VAL A CA 1
ATOM 2213 C C . VAL A 1 275 ? 21.467 4.911 -17.470 1.00 94.12 275 VAL A C 1
ATOM 2215 O O . VAL A 1 275 ? 21.158 5.462 -18.530 1.00 94.12 275 VAL A O 1
ATOM 2218 N N . ARG A 1 276 ? 22.292 3.854 -17.429 1.00 95.56 276 ARG A N 1
ATOM 2219 C CA . ARG A 1 276 ? 22.849 3.210 -18.631 1.00 95.56 276 ARG A CA 1
ATOM 2220 C C . ARG A 1 276 ? 21.727 2.737 -19.557 1.00 95.56 276 ARG A C 1
ATOM 2222 O O . ARG A 1 276 ? 21.730 3.078 -20.739 1.00 95.56 276 ARG A O 1
ATOM 2229 N N . MET A 1 277 ? 20.753 2.000 -19.023 1.00 96.94 277 MET A N 1
ATOM 2230 C CA . MET A 1 277 ? 19.650 1.434 -19.806 1.00 96.94 277 MET A CA 1
ATOM 2231 C C . MET A 1 277 ? 18.662 2.494 -20.294 1.00 96.94 277 MET A C 1
ATOM 2233 O O . MET A 1 277 ? 18.195 2.411 -21.433 1.00 96.94 277 MET A O 1
ATOM 2237 N N . GLU A 1 278 ? 18.381 3.527 -19.497 1.00 95.69 278 GLU A N 1
ATOM 2238 C CA . GLU A 1 278 ? 17.584 4.670 -19.953 1.00 95.69 278 GLU A CA 1
ATOM 2239 C C . GLU A 1 278 ? 18.249 5.385 -21.131 1.00 95.69 278 GLU A C 1
ATOM 2241 O O . GLU A 1 278 ? 17.588 5.637 -22.133 1.00 95.69 278 GLU A O 1
ATOM 2246 N N . ARG A 1 279 ? 19.558 5.662 -21.061 1.00 95.31 279 ARG A N 1
ATOM 2247 C CA . ARG A 1 279 ? 20.281 6.313 -22.166 1.00 95.31 279 ARG A CA 1
ATOM 2248 C C . ARG A 1 279 ? 20.301 5.448 -23.420 1.00 95.31 279 ARG A C 1
ATOM 2250 O O . ARG A 1 279 ? 19.966 5.943 -24.490 1.00 95.31 279 ARG A O 1
ATOM 2257 N N . PHE A 1 280 ? 20.646 4.166 -23.285 1.00 96.69 280 PHE A N 1
ATOM 2258 C CA . PHE A 1 280 ? 20.738 3.252 -24.425 1.00 96.69 280 PHE A CA 1
ATOM 2259 C C . PHE A 1 280 ? 19.402 3.097 -25.162 1.00 96.69 280 PHE A C 1
ATOM 2261 O O . PHE A 1 280 ? 19.362 3.074 -26.387 1.00 96.69 280 PHE A O 1
ATOM 2268 N N . THR A 1 281 ? 18.296 3.020 -24.420 1.00 96.44 281 THR A N 1
ATOM 2269 C CA . THR A 1 281 ? 16.964 2.789 -25.003 1.00 96.44 281 THR A CA 1
ATOM 2270 C C . THR A 1 281 ? 16.143 4.059 -25.210 1.00 96.44 281 THR A C 1
ATOM 2272 O O . THR A 1 281 ? 14.949 3.967 -25.513 1.00 96.44 281 THR A O 1
ATOM 2275 N N . ASN A 1 282 ? 16.750 5.234 -24.991 1.00 96.31 282 ASN A N 1
ATOM 2276 C CA . ASN A 1 282 ? 16.053 6.515 -24.825 1.00 96.31 282 ASN A CA 1
ATOM 2277 C C . ASN A 1 282 ? 14.803 6.383 -23.921 1.00 96.31 282 ASN A C 1
ATOM 2279 O O . ASN A 1 282 ? 13.742 6.957 -24.161 1.00 96.31 282 ASN A O 1
ATOM 2283 N N . GLY A 1 283 ? 14.906 5.503 -22.926 1.00 95.00 283 GLY A N 1
ATOM 2284 C CA . GLY A 1 283 ? 13.805 5.027 -22.113 1.00 95.00 283 GLY A CA 1
ATOM 2285 C C . GLY A 1 283 ? 13.505 5.940 -20.936 1.00 95.00 283 GLY A C 1
ATOM 2286 O O . GLY A 1 283 ? 14.154 6.958 -20.701 1.00 95.00 283 GLY A O 1
ATOM 2287 N N . ARG A 1 284 ? 12.492 5.548 -20.165 1.00 94.75 284 ARG A N 1
ATOM 2288 C CA . ARG A 1 284 ? 12.099 6.234 -18.932 1.00 94.75 284 ARG A CA 1
ATOM 2289 C C . ARG A 1 284 ? 12.013 5.247 -17.778 1.00 94.75 284 ARG A C 1
ATOM 2291 O O . ARG A 1 284 ? 11.312 4.237 -17.891 1.00 94.75 284 ARG A O 1
ATOM 2298 N N . ALA A 1 285 ? 12.663 5.570 -16.665 1.00 96.44 285 ALA A N 1
ATOM 2299 C CA . ALA A 1 285 ? 12.447 4.905 -15.391 1.00 96.44 285 ALA A CA 1
ATOM 2300 C C . ALA A 1 285 ? 11.036 5.217 -14.874 1.00 96.44 285 ALA A C 1
ATOM 2302 O O . ALA A 1 285 ? 10.625 6.378 -14.745 1.00 96.44 285 ALA A O 1
ATOM 2303 N N . ILE A 1 286 ? 10.286 4.160 -14.588 1.00 96.06 286 ILE A N 1
ATOM 2304 C CA . ILE A 1 286 ? 8.930 4.219 -14.053 1.00 96.06 286 ILE A CA 1
ATOM 2305 C C . ILE A 1 286 ? 8.774 3.198 -12.929 1.00 96.06 286 ILE A C 1
ATOM 2307 O O . ILE A 1 286 ? 9.449 2.171 -12.921 1.00 96.06 286 ILE A O 1
ATOM 2311 N N . ILE A 1 287 ? 7.837 3.438 -12.018 1.00 96.12 287 ILE A N 1
ATOM 2312 C CA . ILE A 1 287 ? 7.280 2.377 -11.185 1.00 96.12 287 ILE A CA 1
ATOM 2313 C C . ILE A 1 287 ? 6.082 1.788 -11.914 1.00 96.12 287 ILE A C 1
ATOM 2315 O O . ILE A 1 287 ? 5.109 2.492 -12.198 1.00 96.12 287 ILE A O 1
ATOM 2319 N N . LEU A 1 288 ? 6.165 0.498 -12.212 1.00 95.19 288 LEU A N 1
ATOM 2320 C CA . LEU A 1 288 ? 5.117 -0.276 -12.860 1.00 95.19 288 LEU A CA 1
ATOM 2321 C C . LEU A 1 288 ? 5.102 -1.675 -12.246 1.00 95.19 288 LEU A C 1
ATOM 2323 O O . LEU A 1 288 ? 6.157 -2.258 -11.996 1.00 95.19 288 LEU A O 1
ATOM 2327 N N . ASP A 1 289 ? 3.912 -2.205 -11.982 1.00 92.81 289 ASP A N 1
ATOM 2328 C CA . ASP A 1 289 ? 3.734 -3.435 -11.205 1.00 92.81 289 ASP A CA 1
ATOM 2329 C C . ASP A 1 289 ? 4.453 -3.374 -9.843 1.00 92.81 289 ASP A C 1
ATOM 2331 O O . ASP A 1 289 ? 5.115 -4.311 -9.412 1.00 92.81 289 ASP A O 1
ATOM 2335 N N . GLY A 1 290 ? 4.389 -2.207 -9.189 1.00 93.88 290 GLY A N 1
ATOM 2336 C CA . GLY A 1 290 ? 4.978 -1.974 -7.869 1.00 93.88 290 GLY A CA 1
ATOM 2337 C C . GLY A 1 290 ? 6.510 -1.980 -7.792 1.00 93.88 290 GLY A C 1
ATOM 2338 O O . GLY A 1 290 ? 7.046 -2.025 -6.685 1.00 93.88 290 GLY A O 1
ATOM 2339 N N . LEU A 1 291 ? 7.220 -1.950 -8.922 1.00 95.94 291 LEU A N 1
ATOM 2340 C CA . LEU A 1 291 ? 8.684 -2.027 -8.981 1.00 95.94 291 LEU A CA 1
ATOM 2341 C C . LEU A 1 291 ? 9.267 -1.008 -9.961 1.00 95.94 291 LEU A C 1
ATOM 2343 O O . LEU A 1 291 ? 8.618 -0.649 -10.946 1.00 95.94 291 LEU A O 1
ATOM 2347 N N . VAL A 1 292 ? 10.509 -0.582 -9.719 1.00 97.12 292 VAL A N 1
ATOM 2348 C CA . VAL A 1 292 ? 11.279 0.237 -10.662 1.00 97.12 292 VAL A CA 1
ATOM 2349 C C . VAL A 1 292 ? 11.595 -0.586 -11.912 1.00 97.12 292 VAL A C 1
ATOM 2351 O O . VAL A 1 292 ? 12.159 -1.685 -11.856 1.00 97.12 292 VAL A O 1
ATOM 2354 N N . ARG A 1 293 ? 11.214 -0.041 -13.065 1.00 97.12 293 ARG A N 1
ATOM 2355 C CA . ARG A 1 293 ? 11.383 -0.628 -14.396 1.00 97.12 293 ARG A CA 1
ATOM 2356 C C . ARG A 1 293 ? 11.812 0.456 -15.380 1.00 97.12 293 ARG A C 1
ATOM 2358 O O . ARG A 1 293 ? 11.495 1.628 -15.190 1.00 97.12 293 ARG A O 1
ATOM 2365 N N . VAL A 1 294 ? 12.488 0.064 -16.454 1.00 97.69 294 VAL A N 1
ATOM 2366 C CA . VAL A 1 294 ? 12.771 0.959 -17.585 1.00 97.69 294 VAL A CA 1
ATOM 2367 C C . VAL A 1 294 ? 11.815 0.619 -18.715 1.00 97.69 294 VAL A C 1
ATOM 2369 O O . VAL A 1 294 ? 11.746 -0.526 -19.159 1.00 97.69 294 VAL A O 1
ATOM 2372 N N . MET A 1 295 ? 11.070 1.622 -19.175 1.00 96.94 295 MET A N 1
ATOM 2373 C CA . MET A 1 295 ? 10.247 1.539 -20.377 1.00 96.94 295 MET A CA 1
ATOM 2374 C C . MET A 1 295 ? 11.013 2.177 -21.548 1.00 96.94 295 MET A C 1
ATOM 2376 O O . MET A 1 295 ? 11.160 3.403 -21.545 1.00 96.94 295 MET A O 1
ATOM 2380 N N . PRO A 1 296 ? 11.489 1.391 -22.533 1.00 96.75 296 PRO A N 1
ATOM 2381 C CA . PRO A 1 296 ? 12.142 1.898 -23.741 1.00 96.75 296 PRO A CA 1
ATOM 2382 C C . PRO A 1 296 ? 11.258 2.872 -24.523 1.00 96.75 296 PRO A C 1
ATOM 2384 O O . PRO A 1 296 ? 10.026 2.757 -24.506 1.00 96.75 296 PRO A O 1
ATOM 2387 N N . ALA A 1 297 ? 11.876 3.804 -25.247 1.00 95.19 297 ALA A N 1
ATOM 2388 C CA . ALA A 1 297 ? 11.155 4.578 -26.250 1.00 95.19 297 ALA A CA 1
ATOM 2389 C C . ALA A 1 297 ? 10.748 3.695 -27.448 1.00 95.19 297 ALA A C 1
ATOM 2391 O O . ALA A 1 297 ? 11.316 2.617 -27.654 1.00 95.19 297 ALA A O 1
ATOM 2392 N N . PRO A 1 298 ? 9.771 4.134 -28.264 1.00 93.31 298 PRO A N 1
ATOM 2393 C CA . PRO A 1 298 ? 9.557 3.561 -29.588 1.00 93.31 298 PRO A CA 1
ATOM 2394 C C . PRO A 1 298 ? 10.864 3.541 -30.384 1.00 93.31 298 PRO A C 1
ATOM 2396 O O . PRO A 1 298 ? 11.671 4.465 -30.275 1.00 93.31 298 PRO A O 1
ATOM 2399 N N . LEU A 1 299 ? 11.072 2.498 -31.187 1.00 92.62 299 LEU A N 1
ATOM 2400 C CA . LEU A 1 299 ? 12.327 2.265 -31.905 1.00 92.62 299 LEU A CA 1
ATOM 2401 C C . LEU A 1 299 ? 12.722 3.455 -32.790 1.00 92.62 299 LEU A C 1
ATOM 2403 O O . LEU A 1 299 ? 13.900 3.756 -32.943 1.00 92.62 299 LEU A O 1
ATOM 2407 N N . GLU A 1 300 ? 11.749 4.179 -33.332 1.00 93.56 300 GLU A N 1
ATOM 2408 C CA . GLU A 1 300 ? 11.941 5.372 -34.161 1.00 93.56 300 GLU A CA 1
ATOM 2409 C C . GLU A 1 300 ? 12.608 6.527 -33.394 1.00 93.56 300 GLU A C 1
ATOM 2411 O O . GLU A 1 300 ? 13.194 7.412 -34.006 1.00 93.56 300 GLU A O 1
ATOM 2416 N N . GLN A 1 301 ? 12.543 6.512 -32.061 1.00 94.38 301 GLN A N 1
ATOM 2417 C CA . GLN A 1 301 ? 13.107 7.532 -31.172 1.00 94.38 301 GLN A CA 1
ATOM 2418 C C . GLN A 1 301 ? 14.435 7.102 -30.533 1.00 94.38 301 GLN A C 1
ATOM 2420 O O . GLN A 1 301 ? 15.010 7.870 -29.761 1.00 94.38 301 GLN A O 1
ATOM 2425 N N . ILE A 1 302 ? 14.916 5.884 -30.802 1.00 94.62 302 ILE A N 1
ATOM 2426 C CA . ILE A 1 302 ? 16.179 5.384 -30.249 1.00 94.62 302 ILE A CA 1
ATOM 2427 C C . ILE A 1 302 ? 17.319 5.695 -31.218 1.00 94.62 302 ILE A C 1
ATOM 2429 O O . ILE A 1 302 ? 17.455 5.066 -32.272 1.00 94.62 302 ILE A O 1
ATOM 2433 N N . THR A 1 303 ? 18.165 6.647 -30.839 1.00 92.81 303 THR A N 1
ATOM 2434 C CA . THR A 1 303 ? 19.394 6.974 -31.568 1.00 92.81 303 THR A CA 1
ATOM 2435 C C . THR A 1 303 ? 20.530 6.052 -31.125 1.00 92.81 303 THR A C 1
ATOM 2437 O O . THR A 1 303 ? 20.760 5.887 -29.929 1.00 92.81 303 THR A O 1
ATOM 2440 N N . VAL A 1 304 ? 21.254 5.461 -32.081 1.00 93.44 304 VAL A N 1
ATOM 2441 C CA . VAL A 1 304 ? 22.399 4.575 -31.814 1.00 93.44 304 VAL A CA 1
ATOM 2442 C C . VAL A 1 304 ? 23.666 5.214 -32.375 1.00 93.44 304 VAL A C 1
ATOM 2444 O O . VAL A 1 304 ? 23.946 5.127 -33.565 1.00 93.44 304 VAL A O 1
ATOM 2447 N N . GLU A 1 305 ? 24.421 5.872 -31.500 1.00 93.75 305 GLU A N 1
ATOM 2448 C CA . GLU A 1 305 ? 25.683 6.554 -31.820 1.00 93.75 305 GLU A CA 1
ATOM 2449 C C . GLU A 1 305 ? 26.852 5.865 -31.109 1.00 93.75 305 GLU A C 1
ATOM 2451 O O . GLU A 1 305 ? 27.511 6.420 -30.232 1.00 93.75 305 GLU A O 1
ATOM 2456 N N . MET A 1 306 ? 27.062 4.591 -31.427 1.00 94.25 306 MET A N 1
ATOM 2457 C CA . MET A 1 306 ? 28.080 3.759 -30.788 1.00 94.25 306 MET A CA 1
ATOM 2458 C C . MET A 1 306 ? 28.550 2.637 -31.708 1.00 94.25 306 MET A C 1
ATOM 2460 O O . MET A 1 306 ? 27.906 2.326 -32.709 1.00 94.25 306 MET A O 1
ATOM 2464 N N . SER A 1 307 ? 29.669 2.014 -31.340 1.00 95.50 307 SER A N 1
ATOM 2465 C CA . SER A 1 307 ? 30.197 0.850 -32.050 1.00 95.50 307 SER A CA 1
ATOM 2466 C C . SER A 1 307 ? 29.237 -0.339 -31.989 1.00 95.50 307 SER A C 1
ATOM 2468 O O . SER A 1 307 ? 28.447 -0.488 -31.050 1.00 95.50 307 SER A O 1
ATOM 2470 N N . VAL A 1 308 ? 29.363 -1.252 -32.950 1.00 95.88 308 VAL A N 1
ATOM 2471 C CA . VAL A 1 308 ? 28.606 -2.511 -32.971 1.00 95.88 308 VAL A CA 1
ATOM 2472 C C . VAL A 1 308 ? 28.906 -3.339 -31.721 1.00 95.88 308 VAL A C 1
ATOM 2474 O O . VAL A 1 308 ? 28.013 -3.983 -31.174 1.00 95.88 308 VAL A O 1
ATOM 2477 N N . SER A 1 309 ? 30.153 -3.308 -31.243 1.00 95.62 309 SER A N 1
ATOM 2478 C CA . SER A 1 309 ? 30.554 -4.003 -30.015 1.00 95.62 309 SER A CA 1
ATOM 2479 C C . SER A 1 309 ? 29.829 -3.452 -28.786 1.00 95.62 309 SER A C 1
ATOM 2481 O O . SER A 1 309 ? 29.266 -4.232 -28.023 1.00 95.62 309 SER A O 1
ATOM 2483 N N . ALA A 1 310 ? 29.787 -2.126 -28.623 1.00 95.62 310 ALA A N 1
ATOM 2484 C CA . ALA A 1 310 ? 29.098 -1.487 -27.502 1.00 95.62 310 ALA A CA 1
ATOM 2485 C C . ALA A 1 310 ? 27.580 -1.721 -27.563 1.00 95.62 310 ALA A C 1
ATOM 2487 O O . ALA A 1 310 ? 26.954 -2.034 -26.552 1.00 95.62 310 ALA A O 1
ATOM 2488 N N . ALA A 1 311 ? 26.984 -1.656 -28.759 1.00 96.56 311 ALA A N 1
ATOM 2489 C CA . ALA A 1 311 ? 25.568 -1.964 -28.941 1.00 96.56 311 ALA A CA 1
ATOM 2490 C C . ALA A 1 311 ? 25.240 -3.416 -28.550 1.00 96.56 311 ALA A C 1
ATOM 2492 O O . ALA A 1 311 ? 24.228 -3.663 -27.896 1.00 96.56 311 ALA A O 1
ATOM 2493 N N . ARG A 1 312 ? 26.101 -4.385 -28.898 1.00 97.88 312 ARG A N 1
ATOM 2494 C CA . ARG A 1 312 ? 25.934 -5.795 -28.496 1.00 97.88 312 ARG A CA 1
ATOM 2495 C C . ARG A 1 312 ? 26.017 -5.982 -26.986 1.00 97.88 312 ARG A C 1
ATOM 2497 O O . ARG A 1 312 ? 25.200 -6.717 -26.441 1.00 97.88 312 ARG A O 1
ATOM 2504 N N . GLU A 1 313 ? 26.963 -5.320 -26.328 1.00 97.31 313 GLU A N 1
ATOM 2505 C CA . GLU A 1 313 ? 27.096 -5.348 -24.868 1.00 97.31 313 GLU A CA 1
ATOM 2506 C C . GLU A 1 313 ? 25.840 -4.785 -24.190 1.00 97.31 313 GLU A C 1
ATOM 2508 O O . GLU A 1 313 ? 25.249 -5.433 -23.327 1.00 97.31 313 GLU A O 1
ATOM 2513 N N . HIS A 1 314 ? 25.349 -3.629 -24.644 1.00 97.38 314 HIS A N 1
ATOM 2514 C CA . HIS A 1 314 ? 24.115 -3.061 -24.110 1.00 97.38 314 HIS A CA 1
ATOM 2515 C C . HIS A 1 314 ? 22.889 -3.942 -24.361 1.00 97.38 314 HIS A C 1
ATOM 2517 O O . HIS A 1 314 ? 22.053 -4.070 -23.471 1.00 97.38 314 HIS A O 1
ATOM 2523 N N . ILE A 1 315 ? 22.776 -4.591 -25.525 1.00 97.69 315 ILE A N 1
ATOM 2524 C CA . ILE A 1 315 ? 21.692 -5.552 -25.783 1.00 97.69 315 ILE A CA 1
ATOM 2525 C C . ILE A 1 315 ? 21.789 -6.761 -24.844 1.00 97.69 315 ILE A C 1
ATOM 2527 O O . ILE A 1 315 ? 20.754 -7.224 -24.373 1.00 97.69 315 ILE A O 1
ATOM 2531 N N . ALA A 1 316 ? 22.994 -7.247 -24.528 1.00 97.56 316 ALA A N 1
ATOM 2532 C CA . ALA A 1 316 ? 23.170 -8.322 -23.551 1.00 97.56 316 ALA A CA 1
ATOM 2533 C C . ALA A 1 316 ? 22.673 -7.901 -22.157 1.00 97.56 316 ALA A C 1
ATOM 2535 O O . ALA A 1 316 ? 21.883 -8.624 -21.553 1.00 97.56 316 ALA A O 1
ATOM 2536 N N . HIS A 1 317 ? 23.017 -6.691 -21.701 1.00 97.44 317 HIS A N 1
ATOM 2537 C CA . HIS A 1 317 ? 22.483 -6.145 -20.446 1.00 97.44 317 HIS A CA 1
ATOM 2538 C C . HIS A 1 317 ? 20.952 -6.017 -20.500 1.00 97.44 317 HIS A C 1
ATOM 2540 O O . HIS A 1 317 ? 20.261 -6.387 -19.552 1.00 97.44 317 HIS A O 1
ATOM 2546 N N . VAL A 1 318 ? 20.388 -5.533 -21.615 1.00 97.56 318 VAL A N 1
ATOM 2547 C CA . VAL A 1 318 ? 18.928 -5.458 -21.791 1.00 97.56 318 VAL A CA 1
ATOM 2548 C C . VAL A 1 318 ? 18.284 -6.836 -21.631 1.00 97.56 318 VAL A C 1
ATOM 2550 O O . VAL A 1 318 ? 17.275 -6.936 -20.941 1.00 97.56 318 VAL A O 1
ATOM 2553 N N . GLU A 1 319 ? 18.853 -7.897 -22.205 1.00 97.19 319 GLU A N 1
ATOM 2554 C CA . GLU A 1 319 ? 18.343 -9.267 -22.046 1.00 97.19 319 GLU A CA 1
ATOM 2555 C C . GLU A 1 319 ? 18.381 -9.738 -20.587 1.00 97.19 319 GLU A C 1
ATOM 2557 O O . GLU A 1 319 ? 17.388 -10.267 -20.084 1.00 97.19 319 GLU A O 1
ATOM 2562 N N . GLU A 1 320 ? 19.470 -9.480 -19.863 1.00 96.88 320 GLU A N 1
ATOM 2563 C CA . GLU A 1 320 ? 19.553 -9.771 -18.426 1.00 96.88 320 GLU A CA 1
ATOM 2564 C C . GLU A 1 320 ? 18.470 -9.021 -17.634 1.00 96.88 320 GLU A C 1
ATOM 2566 O O . GLU A 1 320 ? 17.779 -9.594 -16.783 1.00 96.88 320 GLU A O 1
ATOM 2571 N N . HIS A 1 321 ? 18.257 -7.739 -17.943 1.00 97.75 321 HIS A N 1
ATOM 2572 C CA . HIS A 1 321 ? 17.196 -6.943 -17.335 1.00 97.75 321 HIS A CA 1
ATOM 2573 C C . HIS A 1 321 ? 15.793 -7.411 -17.751 1.00 97.75 321 HIS A C 1
ATOM 2575 O O . HIS A 1 321 ? 14.876 -7.321 -16.934 1.00 97.75 321 HIS A O 1
ATOM 2581 N N . ILE A 1 322 ? 15.602 -7.947 -18.959 1.00 97.69 322 ILE A N 1
ATOM 2582 C CA . ILE A 1 322 ? 14.341 -8.568 -19.385 1.00 97.69 322 ILE A CA 1
ATOM 2583 C C . ILE A 1 322 ? 14.055 -9.804 -18.538 1.00 97.69 322 ILE A C 1
ATOM 2585 O O . ILE A 1 322 ? 12.952 -9.903 -18.004 1.00 97.69 322 ILE A O 1
ATOM 2589 N N . GLN A 1 323 ? 15.023 -10.712 -18.371 1.00 96.12 323 GLN A N 1
ATOM 2590 C CA . GLN A 1 323 ? 14.836 -11.936 -17.577 1.00 96.12 323 GLN A CA 1
ATOM 2591 C C . GLN A 1 323 ? 14.526 -11.630 -16.110 1.00 96.12 323 GLN A C 1
ATOM 2593 O O . GLN A 1 323 ? 13.663 -12.269 -15.511 1.00 96.12 323 GLN A O 1
ATOM 2598 N N . ALA A 1 324 ? 15.156 -10.591 -15.559 1.00 96.00 324 ALA A N 1
ATOM 2599 C CA . ALA A 1 324 ? 14.875 -10.094 -14.215 1.00 96.00 324 ALA A CA 1
ATOM 2600 C C . ALA A 1 324 ? 13.570 -9.273 -14.106 1.00 96.00 324 ALA A C 1
ATOM 2602 O O . ALA A 1 324 ? 13.268 -8.728 -13.045 1.00 96.00 324 ALA A O 1
ATOM 2603 N N . GLY A 1 325 ? 12.808 -9.109 -15.192 1.00 96.69 325 GLY A N 1
ATOM 2604 C CA . GLY A 1 325 ? 11.564 -8.339 -15.206 1.00 96.69 325 GLY A CA 1
ATOM 2605 C C . GLY A 1 325 ? 11.739 -6.828 -15.092 1.00 96.69 325 GLY A C 1
ATOM 2606 O O . GLY A 1 325 ? 10.780 -6.098 -14.872 1.00 96.69 325 GLY A O 1
ATOM 2607 N N . ARG A 1 326 ? 12.944 -6.302 -15.249 1.00 97.56 326 ARG A N 1
ATOM 2608 C CA . ARG A 1 326 ? 13.223 -4.867 -15.147 1.00 97.56 326 ARG A CA 1
ATOM 2609 C C . ARG A 1 326 ? 12.920 -4.090 -16.430 1.00 97.56 326 ARG A C 1
ATOM 2611 O O . ARG A 1 326 ? 12.724 -2.876 -16.367 1.00 97.56 326 ARG A O 1
ATOM 2618 N N . MET A 1 327 ? 12.856 -4.777 -17.568 1.00 98.12 327 MET A N 1
ATOM 2619 C CA . MET A 1 327 ? 12.556 -4.213 -18.889 1.00 98.12 327 MET A CA 1
ATOM 2620 C C . MET A 1 327 ? 11.555 -5.100 -19.645 1.00 98.12 327 MET A C 1
ATOM 2622 O O . MET A 1 327 ? 11.486 -6.303 -19.377 1.00 98.12 327 MET A O 1
ATOM 2626 N N . PRO A 1 328 ? 10.753 -4.538 -20.567 1.00 97.94 328 PRO A N 1
ATOM 2627 C CA . PRO A 1 328 ? 9.840 -5.331 -21.374 1.00 97.94 328 PRO A CA 1
ATOM 2628 C C . PRO A 1 328 ? 10.611 -6.156 -22.407 1.00 97.94 328 PRO A C 1
ATOM 2630 O O . PRO A 1 328 ? 11.646 -5.730 -22.917 1.00 97.94 328 PRO A O 1
ATOM 2633 N N . VAL A 1 329 ? 10.059 -7.312 -22.765 1.00 97.31 329 VAL A N 1
ATOM 2634 C CA . VAL A 1 329 ? 10.579 -8.190 -23.814 1.00 97.31 329 VAL A CA 1
ATOM 2635 C C . VAL A 1 329 ? 10.647 -7.417 -25.131 1.00 97.31 329 VAL A C 1
ATOM 2637 O O . VAL A 1 329 ? 9.619 -6.992 -25.669 1.00 97.31 329 VAL A O 1
ATOM 2640 N N . LEU A 1 330 ? 11.859 -7.259 -25.662 1.00 95.81 330 LEU A N 1
ATOM 2641 C CA . LEU A 1 330 ? 12.085 -6.680 -26.980 1.00 95.81 330 LEU A CA 1
ATOM 2642 C C . LEU A 1 330 ? 11.947 -7.754 -28.059 1.00 95.81 330 LEU A C 1
ATOM 2644 O O . LEU A 1 330 ? 12.409 -8.882 -27.899 1.00 95.81 330 LEU A O 1
ATOM 2648 N N . LYS A 1 331 ? 11.331 -7.397 -29.190 1.00 94.31 331 LYS A N 1
ATOM 2649 C CA . LYS A 1 331 ? 11.263 -8.293 -30.351 1.00 94.31 331 LYS A CA 1
ATOM 2650 C C . LYS A 1 331 ? 12.666 -8.497 -30.923 1.00 94.31 331 LYS A C 1
ATOM 2652 O O . LYS A 1 331 ? 13.463 -7.558 -30.950 1.00 94.31 331 LYS A O 1
ATOM 2657 N N . ASP A 1 332 ? 12.934 -9.671 -31.486 1.00 95.50 332 ASP A N 1
ATOM 2658 C CA . ASP A 1 332 ? 14.218 -9.941 -32.149 1.00 95.50 332 ASP A CA 1
ATOM 2659 C C . ASP A 1 332 ? 14.501 -8.959 -33.290 1.00 95.50 332 ASP A C 1
ATOM 2661 O O . ASP A 1 332 ? 15.620 -8.469 -33.418 1.00 95.50 332 ASP A O 1
ATOM 2665 N N . ALA A 1 333 ? 13.463 -8.565 -34.036 1.00 95.88 333 ALA A N 1
ATOM 2666 C CA . ALA A 1 333 ? 13.559 -7.526 -35.059 1.00 95.88 333 ALA A CA 1
ATOM 2667 C C . ALA A 1 333 ? 14.012 -6.166 -34.490 1.00 95.88 333 ALA A C 1
ATOM 2669 O O . ALA A 1 333 ? 14.807 -5.474 -35.116 1.00 95.88 333 ALA A O 1
ATOM 2670 N N . THR A 1 334 ? 13.560 -5.795 -33.286 1.00 95.44 334 THR A N 1
ATOM 2671 C CA . THR A 1 334 ? 13.983 -4.554 -32.617 1.00 95.44 334 THR A CA 1
ATOM 2672 C C . THR A 1 334 ? 15.467 -4.606 -32.269 1.00 95.44 334 THR A C 1
ATOM 2674 O O . THR A 1 334 ? 16.191 -3.655 -32.539 1.00 95.44 334 THR A O 1
ATOM 2677 N N . LYS A 1 335 ? 15.945 -5.729 -31.721 1.00 96.50 335 LYS A N 1
ATOM 2678 C CA . LYS A 1 335 ? 17.369 -5.915 -31.398 1.00 96.50 335 LYS A CA 1
ATOM 2679 C C . LYS A 1 335 ? 18.241 -5.902 -32.656 1.00 96.50 335 LYS A C 1
ATOM 2681 O O . LYS A 1 335 ? 19.292 -5.269 -32.658 1.00 96.50 335 LYS A O 1
ATOM 2686 N N . ALA A 1 336 ? 17.795 -6.562 -33.726 1.00 96.94 336 ALA A N 1
ATOM 2687 C CA . ALA A 1 336 ? 18.496 -6.577 -35.009 1.00 96.94 336 ALA A CA 1
ATOM 2688 C C . ALA A 1 336 ? 18.617 -5.170 -35.615 1.00 96.94 336 ALA A C 1
ATOM 2690 O O . ALA A 1 336 ? 19.691 -4.797 -36.081 1.00 96.94 336 ALA A O 1
ATOM 2691 N N . GLU A 1 337 ? 17.555 -4.367 -35.541 1.00 97.31 337 GLU A N 1
ATOM 2692 C CA . GLU A 1 337 ? 17.564 -2.987 -36.032 1.00 97.31 337 GLU A CA 1
ATOM 2693 C C . GLU A 1 337 ? 18.506 -2.082 -35.221 1.00 97.31 337 GLU A C 1
ATOM 2695 O O . GLU A 1 337 ? 19.233 -1.280 -35.800 1.00 97.31 337 GLU A O 1
ATOM 2700 N N . LEU A 1 338 ? 18.581 -2.243 -33.893 1.00 96.94 338 LEU A N 1
ATOM 2701 C CA . LEU A 1 338 ? 19.559 -1.508 -33.076 1.00 96.94 338 LEU A CA 1
ATOM 2702 C C . LEU A 1 338 ? 21.008 -1.822 -33.486 1.00 96.94 338 LEU A C 1
ATOM 2704 O O . LEU A 1 338 ? 21.839 -0.917 -33.541 1.00 96.94 338 LEU A O 1
ATOM 2708 N N . ILE A 1 339 ? 21.306 -3.083 -33.821 1.00 97.56 339 ILE A N 1
ATOM 2709 C CA . ILE A 1 339 ? 22.621 -3.476 -34.350 1.00 97.56 339 ILE A CA 1
ATOM 2710 C C . ILE A 1 339 ? 22.864 -2.886 -35.742 1.00 97.56 339 ILE A C 1
ATOM 2712 O O . ILE A 1 339 ? 23.942 -2.350 -35.980 1.00 97.56 339 ILE A O 1
ATOM 2716 N N . SER A 1 340 ? 21.870 -2.932 -36.632 1.00 96.69 340 SER A N 1
ATOM 2717 C CA . SER A 1 340 ? 21.945 -2.331 -37.973 1.00 96.69 340 SER A CA 1
ATOM 2718 C C . SER A 1 340 ? 22.281 -0.835 -37.905 1.00 96.69 340 SER A C 1
ATOM 2720 O O . SER A 1 340 ? 23.169 -0.353 -38.608 1.00 96.69 340 SER A O 1
ATOM 2722 N N . ARG A 1 341 ? 21.657 -0.091 -36.981 1.00 96.31 341 ARG A N 1
ATOM 2723 C CA . ARG A 1 341 ? 21.969 1.332 -36.758 1.00 96.31 341 ARG A CA 1
ATOM 2724 C C . ARG A 1 341 ? 23.389 1.559 -36.239 1.00 96.31 341 ARG A C 1
ATOM 2726 O O . ARG A 1 341 ? 24.030 2.519 -36.657 1.00 96.31 341 ARG A O 1
ATOM 2733 N N . ALA A 1 342 ? 23.906 0.671 -35.388 1.00 96.06 342 ALA A N 1
ATOM 2734 C CA . ALA A 1 342 ? 25.303 0.724 -34.951 1.00 96.06 342 ALA A CA 1
ATOM 2735 C C . ALA A 1 342 ? 26.281 0.463 -36.115 1.00 96.06 342 ALA A C 1
ATOM 2737 O O . ALA A 1 342 ? 27.296 1.147 -36.229 1.00 96.06 342 ALA A O 1
ATOM 2738 N N . GLU A 1 343 ? 25.963 -0.479 -37.014 1.00 95.38 343 GLU A N 1
ATOM 2739 C CA . GLU A 1 343 ? 26.752 -0.742 -38.230 1.00 95.38 343 GLU A CA 1
ATOM 2740 C C . GLU A 1 343 ? 26.780 0.498 -39.143 1.00 95.38 343 GLU A C 1
ATOM 2742 O O . GLU A 1 343 ? 27.848 0.917 -39.593 1.00 95.38 343 GLU A O 1
ATOM 2747 N N . GLN A 1 344 ? 25.629 1.145 -39.358 1.00 94.00 344 GLN A N 1
ATOM 2748 C CA . GLN A 1 344 ? 25.535 2.393 -40.128 1.00 94.00 344 GLN A CA 1
ATOM 2749 C C . GLN A 1 344 ? 26.341 3.533 -39.491 1.00 94.00 344 GLN A C 1
ATOM 2751 O O . GLN A 1 344 ? 27.020 4.283 -40.197 1.00 94.00 344 GLN A O 1
ATOM 2756 N N . TYR A 1 345 ? 26.293 3.657 -38.162 1.00 94.38 345 TYR A N 1
ATOM 2757 C CA . TYR A 1 345 ? 27.085 4.637 -37.426 1.00 94.38 345 TYR A CA 1
ATOM 2758 C C . TYR A 1 345 ? 28.592 4.406 -37.610 1.00 94.38 345 TYR A C 1
ATOM 2760 O O . TYR A 1 345 ? 29.311 5.351 -37.931 1.00 94.38 345 TYR A O 1
ATOM 2768 N N . GLU A 1 346 ? 29.080 3.168 -37.483 1.00 93.00 346 GLU A N 1
ATOM 2769 C CA . GLU A 1 346 ? 30.500 2.857 -37.701 1.00 93.00 346 GLU A CA 1
ATOM 2770 C C . GLU A 1 346 ? 30.953 3.155 -39.130 1.00 93.00 346 GLU A C 1
ATOM 2772 O O . GLU A 1 346 ? 32.016 3.747 -39.315 1.00 93.00 346 GLU A O 1
ATOM 2777 N N . VAL A 1 347 ? 30.150 2.799 -40.138 1.00 90.88 347 VAL A N 1
ATOM 2778 C CA . VAL A 1 347 ? 30.455 3.122 -41.541 1.00 90.88 347 VAL A CA 1
ATOM 2779 C C . VAL A 1 347 ? 30.565 4.633 -41.731 1.00 90.88 347 VAL A C 1
ATOM 2781 O O . VAL A 1 347 ? 31.509 5.103 -42.364 1.00 90.88 347 VAL A O 1
ATOM 2784 N N . LYS A 1 348 ? 29.647 5.405 -41.137 1.00 90.56 348 LYS A N 1
ATOM 2785 C CA . LYS A 1 348 ? 29.663 6.871 -41.209 1.00 90.56 348 LYS A CA 1
ATOM 2786 C C . LYS A 1 348 ? 30.885 7.487 -40.519 1.00 90.56 348 LYS A C 1
ATOM 2788 O O . LYS A 1 348 ? 31.398 8.487 -41.008 1.00 90.56 348 LYS A O 1
ATOM 2793 N N . GLN A 1 349 ? 31.337 6.922 -39.399 1.00 87.81 349 GLN A N 1
ATOM 2794 C CA . GLN A 1 349 ? 32.469 7.455 -38.630 1.00 87.81 349 GLN A CA 1
ATOM 2795 C C . GLN A 1 349 ? 33.838 7.014 -39.165 1.00 87.81 349 GLN A C 1
ATOM 2797 O O . GLN A 1 349 ? 34.797 7.777 -39.085 1.00 87.81 349 GLN A O 1
ATOM 2802 N N . TYR A 1 350 ? 33.948 5.789 -39.689 1.00 83.38 350 TYR A N 1
ATOM 2803 C CA . TYR A 1 350 ? 35.239 5.145 -39.968 1.00 83.38 350 TYR A CA 1
ATOM 2804 C C . TYR A 1 350 ? 35.421 4.678 -41.422 1.00 83.38 350 TYR A C 1
ATOM 2806 O O . TYR A 1 350 ? 36.467 4.125 -41.749 1.00 83.38 350 TYR A O 1
ATOM 2814 N N . GLY A 1 351 ? 34.436 4.866 -42.308 1.00 69.31 351 GLY A N 1
ATOM 2815 C CA . GLY A 1 351 ? 34.543 4.586 -43.749 1.00 69.31 351 GLY A CA 1
ATOM 2816 C C . GLY A 1 351 ? 34.458 3.107 -44.158 1.00 69.31 351 GLY A C 1
ATOM 2817 O O . GLY A 1 351 ? 34.096 2.817 -45.295 1.00 69.31 351 GLY A O 1
ATOM 2818 N N . THR A 1 352 ? 34.711 2.164 -43.245 1.00 60.44 352 THR A N 1
ATOM 2819 C CA . THR A 1 352 ? 34.503 0.714 -43.437 1.00 60.44 352 THR A CA 1
ATOM 2820 C C . THR A 1 352 ? 34.052 0.053 -42.128 1.00 60.44 352 THR A C 1
ATOM 2822 O O . THR A 1 352 ? 34.578 0.423 -41.076 1.00 60.44 352 THR A O 1
ATOM 2825 N N . PRO A 1 353 ? 33.131 -0.936 -42.150 1.00 56.69 353 PRO A N 1
ATOM 2826 C CA . PRO A 1 353 ? 32.770 -1.691 -40.948 1.00 56.69 353 PRO A CA 1
ATOM 2827 C C . PRO A 1 353 ? 34.010 -2.368 -40.357 1.00 56.69 353 PRO A C 1
ATOM 2829 O O . PRO A 1 353 ? 34.792 -2.967 -41.103 1.00 56.69 353 PRO A O 1
ATOM 2832 N N . ARG A 1 354 ? 34.195 -2.330 -39.030 1.00 58.16 354 ARG A N 1
ATOM 2833 C CA . ARG A 1 354 ? 35.255 -3.135 -38.404 1.00 58.16 354 ARG A CA 1
ATOM 2834 C C . ARG A 1 354 ? 34.989 -4.618 -38.710 1.00 58.16 354 ARG A C 1
ATOM 2836 O O . ARG A 1 354 ? 33.841 -5.055 -38.588 1.00 58.16 354 ARG A O 1
ATOM 2843 N N . PRO A 1 355 ? 36.001 -5.409 -39.114 1.00 56.31 355 PRO A N 1
ATOM 2844 C CA . PRO A 1 355 ? 35.795 -6.818 -39.422 1.00 56.31 355 PRO A CA 1
ATOM 2845 C C . PRO A 1 355 ? 35.168 -7.524 -38.217 1.00 56.31 355 PRO A C 1
ATOM 2847 O O . PRO A 1 355 ? 35.637 -7.376 -37.086 1.00 56.31 355 PRO A O 1
ATOM 2850 N N . ARG A 1 356 ? 34.076 -8.269 -38.454 1.00 53.06 356 ARG A N 1
ATOM 2851 C CA . ARG A 1 356 ? 33.427 -9.080 -37.413 1.00 53.06 356 ARG A CA 1
ATOM 2852 C C . ARG A 1 356 ? 34.501 -9.961 -36.768 1.00 53.06 356 ARG A C 1
ATOM 2854 O O . ARG A 1 356 ? 35.232 -10.608 -37.521 1.00 53.06 356 ARG A O 1
ATOM 2861 N N . PRO A 1 357 ? 34.599 -10.034 -35.427 1.00 47.12 357 PRO A N 1
ATOM 2862 C CA . PRO A 1 357 ? 35.522 -10.964 -34.796 1.00 47.12 357 PRO A CA 1
ATOM 2863 C C . PRO A 1 357 ? 35.204 -12.369 -35.313 1.00 47.12 357 PRO A C 1
ATOM 2865 O O . PRO A 1 357 ? 34.083 -12.866 -35.157 1.00 47.12 357 PRO A O 1
ATOM 2868 N N . GLN A 1 358 ? 36.164 -12.974 -36.017 1.00 44.00 358 GLN A N 1
ATOM 2869 C CA . GLN A 1 358 ? 36.054 -14.354 -36.467 1.00 44.00 358 GLN A CA 1
ATOM 2870 C C . GLN A 1 358 ? 35.862 -15.211 -35.217 1.00 44.00 358 GLN A C 1
ATOM 2872 O O . GLN A 1 358 ? 36.699 -15.197 -34.317 1.00 44.00 358 GLN A O 1
ATOM 2877 N N . LYS A 1 359 ? 34.745 -15.947 -35.140 1.00 43.06 359 LYS A N 1
ATOM 2878 C CA . LYS A 1 359 ? 34.616 -17.041 -34.171 1.00 43.06 359 LYS A CA 1
ATOM 2879 C C . LYS A 1 359 ? 35.838 -17.934 -34.373 1.00 43.06 359 LYS A C 1
ATOM 2881 O O . LYS A 1 359 ? 35.991 -18.459 -35.477 1.00 43.06 359 LYS A O 1
ATOM 2886 N N . SER A 1 360 ? 36.697 -18.085 -33.364 1.00 38.91 360 SER A N 1
ATOM 2887 C CA . SER A 1 360 ? 37.829 -19.003 -33.452 1.00 38.91 360 SER A CA 1
ATOM 2888 C C . SER A 1 360 ? 37.281 -20.419 -33.619 1.00 38.91 360 SER A C 1
ATOM 2890 O O . SER A 1 360 ? 36.833 -21.063 -32.671 1.00 38.91 360 SER A O 1
ATOM 2892 N N . LYS A 1 361 ? 37.266 -20.900 -34.860 1.00 43.50 361 LYS A N 1
ATOM 2893 C CA . LYS A 1 361 ? 37.244 -22.327 -35.146 1.00 43.50 361 LYS A CA 1
ATOM 2894 C C . LYS A 1 361 ? 38.653 -22.823 -34.860 1.00 43.50 361 LYS A C 1
ATOM 2896 O O . LYS A 1 361 ? 39.450 -22.822 -35.776 1.00 43.50 361 LYS A O 1
ATOM 2901 N N . ASP A 1 362 ? 38.954 -23.137 -33.605 1.00 48.00 362 ASP A N 1
ATOM 2902 C CA . ASP A 1 362 ? 40.111 -23.964 -33.246 1.00 48.00 362 ASP A CA 1
ATOM 2903 C C . ASP A 1 362 ? 40.049 -24.346 -31.765 1.00 48.00 362 ASP A C 1
ATOM 2905 O O . ASP A 1 362 ? 40.678 -23.716 -30.927 1.00 48.00 362 ASP A O 1
ATOM 2909 N N . VAL A 1 363 ? 39.269 -25.387 -31.455 1.00 45.28 363 VAL A N 1
ATOM 2910 C CA . VAL A 1 363 ? 39.618 -26.411 -30.451 1.00 45.28 363 VAL A CA 1
ATOM 2911 C C . VAL A 1 363 ? 38.922 -27.712 -30.869 1.00 45.28 363 VAL A C 1
ATOM 2913 O O . VAL A 1 363 ? 37.903 -28.096 -30.306 1.00 45.28 363 VAL A O 1
ATOM 2916 N N . GLN A 1 364 ? 39.422 -28.379 -31.910 1.00 43.69 364 GLN A N 1
ATOM 2917 C CA . GLN A 1 364 ? 39.117 -29.796 -32.150 1.00 43.69 364 GLN A CA 1
ATOM 2918 C C . GLN A 1 364 ? 40.148 -30.414 -33.104 1.00 43.69 364 GLN A C 1
ATOM 2920 O O . GLN A 1 364 ? 39.858 -30.644 -34.269 1.00 43.69 364 GLN A O 1
ATOM 2925 N N . ALA A 1 365 ? 41.371 -30.642 -32.612 1.00 44.38 365 ALA A N 1
ATOM 2926 C CA . ALA A 1 365 ? 42.294 -31.660 -33.136 1.00 44.38 365 ALA A CA 1
ATOM 2927 C C . ALA A 1 365 ? 43.608 -31.666 -32.339 1.00 44.38 365 ALA A C 1
ATOM 2929 O O . ALA A 1 365 ? 44.602 -31.144 -32.827 1.00 44.38 365 ALA A O 1
ATOM 2930 N N . ARG A 1 366 ? 43.628 -32.254 -31.133 1.00 42.06 366 ARG A N 1
ATOM 2931 C CA . ARG A 1 366 ? 44.819 -32.915 -30.549 1.00 42.06 366 ARG A CA 1
ATOM 2932 C C . ARG A 1 366 ? 44.396 -33.934 -29.486 1.00 42.06 366 ARG A C 1
ATOM 2934 O O . ARG A 1 366 ? 44.542 -33.685 -28.299 1.00 42.06 366 ARG A O 1
ATOM 2941 N N . LEU A 1 367 ? 43.856 -35.060 -29.942 1.00 42.81 367 LEU A N 1
ATOM 2942 C CA . LEU A 1 367 ? 43.928 -36.351 -29.255 1.00 42.81 367 LEU A CA 1
ATOM 2943 C C . LEU A 1 367 ? 44.031 -37.425 -30.346 1.00 42.81 367 LEU A C 1
ATOM 2945 O O . LEU A 1 367 ? 43.021 -37.885 -30.871 1.00 42.81 367 LEU A O 1
ATOM 2949 N N . PHE A 1 368 ? 45.271 -37.726 -30.720 1.00 44.59 368 PHE A N 1
ATOM 2950 C CA . PHE A 1 368 ? 45.723 -39.036 -31.174 1.00 44.59 368 PHE A CA 1
ATOM 2951 C C . PHE A 1 368 ? 47.009 -39.331 -30.415 1.00 44.59 368 PHE A C 1
ATOM 2953 O O . PHE A 1 368 ? 47.820 -38.379 -30.290 1.00 44.59 368 PHE A O 1
#

Sequence (368 aa):
MRFADVDGIKCLPEPGVWGKCLTCGSTVVSHCGTQVIHHWKHKARGECDKWSENVGPWHIAWQDLVRLDSKEVTIGEHRADIIGNNKTVIELQHSNIPVPEIAEREKFYGDMVWVFDATERFKVISTGQRAFFSLGQNKHISTCEKPVFLDFGSMIVEVEIFTETLAKLSGFGRVRTQQWFAEQYLSGVLEDRARPSAGHRSPTIRWSGSHRFDKTKHASRWMINWKPVTIAKNTPCIALNWYTKPVGEPRIYERDQIVNHHPVLANGWSAVELVRMERFTNGRAIILDGLVRVMPAPLEQITVEMSVSAAREHIAHVEEHIQAGRMPVLKDATKAELISRAEQYEVKQYGTPRPRPQKSKDVQARLF

pLDDT: mean 89.98, std 13.43, range [36.66, 98.81]